Protein AF-A0A9E3EI72-F1 (afdb_monomer_lite)

Structure (mmCIF, N/CA/C/O backbone):
data_AF-A0A9E3EI72-F1
#
_entry.id   AF-A0A9E3EI72-F1
#
loop_
_atom_site.group_PDB
_atom_site.id
_atom_site.type_symbol
_atom_site.label_atom_id
_atom_site.label_alt_id
_atom_site.label_comp_id
_atom_site.label_asym_id
_atom_site.label_entity_id
_atom_site.label_seq_id
_atom_site.pdbx_PDB_ins_code
_atom_site.Cartn_x
_atom_site.Cartn_y
_atom_site.Cartn_z
_atom_site.occupancy
_atom_site.B_iso_or_equiv
_atom_site.auth_seq_id
_atom_site.auth_comp_id
_atom_site.auth_asym_id
_atom_site.auth_atom_id
_atom_site.pdbx_PDB_model_num
ATOM 1 N N . MET A 1 1 ? -87.794 2.400 31.636 1.00 43.84 1 MET A N 1
ATOM 2 C CA . MET A 1 1 ? -86.609 2.889 30.897 1.00 43.84 1 MET A CA 1
ATOM 3 C C . MET A 1 1 ? -85.515 3.189 31.905 1.00 43.84 1 MET A C 1
ATOM 5 O O . MET A 1 1 ? -85.732 3.966 32.823 1.00 43.84 1 MET A O 1
ATOM 9 N N . THR A 1 2 ? -84.415 2.452 31.825 1.00 37.69 2 THR A N 1
ATOM 10 C CA . THR A 1 2 ? -83.399 2.297 32.873 1.00 37.69 2 THR A CA 1
ATOM 11 C C . THR A 1 2 ? -82.328 3.388 32.797 1.00 37.69 2 THR A C 1
ATOM 13 O O . THR A 1 2 ? -81.635 3.515 31.792 1.00 37.69 2 THR A O 1
ATOM 16 N N . TYR A 1 3 ? -82.162 4.142 33.887 1.00 34.88 3 TYR A N 1
ATOM 17 C CA . TYR A 1 3 ? -81.063 5.089 34.091 1.00 34.88 3 TYR A CA 1
ATOM 18 C C . TYR A 1 3 ? -79.746 4.336 34.351 1.00 34.88 3 TYR A C 1
ATOM 20 O O . TYR A 1 3 ? -79.652 3.547 35.293 1.00 34.88 3 TYR A O 1
ATOM 28 N N . ARG A 1 4 ? -78.713 4.581 33.532 1.00 45.41 4 ARG A N 1
ATOM 29 C CA . ARG A 1 4 ? -77.348 4.078 33.763 1.00 45.41 4 ARG A CA 1
ATOM 30 C C . ARG A 1 4 ? -76.548 5.066 34.619 1.00 45.41 4 ARG A C 1
ATOM 32 O O . ARG A 1 4 ? -76.408 6.232 34.268 1.00 45.41 4 ARG A O 1
ATOM 39 N N . LYS A 1 5 ? -75.993 4.555 35.723 1.00 51.31 5 LYS A N 1
ATOM 40 C CA . LYS A 1 5 ? -74.981 5.200 36.577 1.00 51.31 5 LYS A CA 1
ATOM 41 C C . LYS A 1 5 ? -73.693 5.460 35.786 1.00 51.31 5 LYS A C 1
ATOM 43 O O . LYS A 1 5 ? -73.094 4.515 35.277 1.00 51.31 5 LYS A O 1
ATOM 48 N N . PHE A 1 6 ? -73.237 6.711 35.764 1.00 45.69 6 PHE A N 1
ATOM 49 C CA . PHE A 1 6 ? -71.875 7.081 35.373 1.00 45.69 6 PHE A CA 1
ATOM 50 C C . PHE A 1 6 ? -70.904 6.777 36.526 1.00 45.69 6 PHE A C 1
ATOM 52 O O . PHE A 1 6 ? -71.141 7.185 37.663 1.00 45.69 6 PHE A O 1
ATOM 59 N N . LYS A 1 7 ? -69.814 6.057 36.237 1.00 43.78 7 LYS A N 1
ATOM 60 C CA . LYS A 1 7 ? -68.635 5.944 37.110 1.00 43.78 7 LYS A CA 1
ATOM 61 C C . LYS A 1 7 ? -67.553 6.893 36.575 1.00 43.78 7 LYS A C 1
ATOM 63 O O . LYS A 1 7 ? -67.289 6.830 35.375 1.00 43.78 7 LYS A O 1
ATOM 68 N N . PRO A 1 8 ? -66.915 7.733 37.405 1.00 48.59 8 PRO A N 1
ATOM 69 C CA . PRO A 1 8 ? -65.762 8.512 36.973 1.00 48.59 8 PRO A CA 1
ATOM 70 C C . PRO A 1 8 ? -64.517 7.617 36.881 1.00 48.59 8 PRO A C 1
ATOM 72 O O . PRO A 1 8 ? -64.271 6.781 37.753 1.00 48.59 8 PRO A O 1
ATOM 75 N N . HIS A 1 9 ? -63.748 7.786 35.804 1.00 43.19 9 HIS A N 1
ATOM 76 C CA . HIS A 1 9 ? -62.423 7.192 35.643 1.00 43.19 9 HIS A CA 1
ATOM 77 C C . HIS A 1 9 ? -61.376 7.978 36.450 1.00 43.19 9 HIS A C 1
ATOM 79 O O . HIS A 1 9 ? -61.476 9.204 36.529 1.00 43.19 9 HIS A O 1
ATOM 85 N N . PRO A 1 10 ? -60.369 7.305 37.033 1.00 49.12 10 PRO A N 1
ATOM 86 C CA . PRO A 1 10 ? -59.263 7.973 37.700 1.00 49.12 10 PRO A CA 1
ATOM 87 C C . PRO A 1 10 ? -58.320 8.596 36.666 1.00 49.12 10 PRO A C 1
ATOM 89 O O . PRO A 1 10 ? -57.842 7.934 35.746 1.00 49.12 10 PRO A O 1
ATOM 92 N N . THR A 1 11 ? -58.056 9.885 36.838 1.00 50.59 11 THR A N 1
ATOM 93 C CA . THR A 1 11 ? -57.067 10.657 36.091 1.00 50.59 11 THR A CA 1
ATOM 94 C C . THR A 1 11 ? -55.666 10.145 36.433 1.00 50.59 11 THR A C 1
ATOM 96 O O . THR A 1 11 ? -55.196 10.320 37.556 1.00 50.59 11 THR A O 1
ATOM 99 N N . CYS A 1 12 ? -54.988 9.500 35.482 1.00 43.59 12 CYS A N 1
ATOM 100 C CA . CYS A 1 12 ? -53.560 9.210 35.591 1.00 43.59 12 CYS A CA 1
ATOM 101 C C . CYS A 1 12 ? -52.780 10.529 35.546 1.00 43.59 12 CYS A C 1
ATOM 103 O O . CYS A 1 12 ? -52.730 11.200 34.517 1.00 43.59 12 CYS A O 1
ATOM 105 N N . ILE A 1 13 ? -52.168 10.893 36.672 1.00 48.94 13 ILE A N 1
ATOM 106 C CA . ILE A 1 13 ? -51.156 11.944 36.749 1.00 48.94 13 ILE A CA 1
ATOM 107 C C . ILE A 1 13 ? -49.928 11.423 35.998 1.00 48.94 13 ILE A C 1
ATOM 109 O O . ILE A 1 13 ? -49.206 10.556 36.489 1.00 48.94 13 ILE A O 1
ATOM 113 N N . GLY A 1 14 ? -49.729 11.911 34.775 1.00 42.97 14 GLY A N 1
ATOM 114 C CA . GLY A 1 14 ? -48.500 11.698 34.023 1.00 42.97 14 GLY A CA 1
ATOM 115 C C . GLY A 1 14 ? -47.362 12.441 34.710 1.00 42.97 14 GLY A C 1
ATOM 116 O O . GLY A 1 14 ? -47.261 13.661 34.606 1.00 42.97 14 GLY A O 1
ATOM 117 N N . VAL A 1 15 ? -46.512 11.709 35.426 1.00 52.62 15 VAL A N 1
ATOM 118 C CA . VAL A 1 15 ? -45.209 12.213 35.858 1.00 52.62 15 VAL A CA 1
ATOM 119 C C . VAL A 1 15 ? -44.365 12.356 34.596 1.00 52.62 15 VAL A C 1
ATOM 121 O O . VAL A 1 15 ? -43.885 11.372 34.036 1.00 52.62 15 VAL A O 1
ATOM 124 N N . ALA A 1 16 ? -44.231 13.589 34.115 1.00 47.66 16 ALA A N 1
ATOM 125 C CA . ALA A 1 16 ? -43.232 13.941 33.125 1.00 47.66 16 ALA A CA 1
ATOM 126 C C . ALA A 1 16 ? -41.854 13.752 33.771 1.00 47.66 16 ALA A C 1
ATOM 128 O O . ALA A 1 16 ? -41.360 14.626 34.483 1.00 47.66 16 ALA A O 1
ATOM 129 N N . CYS A 1 17 ? -41.244 12.587 33.552 1.00 44.25 17 CYS A N 1
ATOM 130 C CA . CYS A 1 17 ? -39.814 12.405 33.741 1.00 44.25 17 CYS A CA 1
ATOM 131 C C . CYS A 1 17 ? -39.113 13.304 32.722 1.00 44.25 17 CYS A C 1
ATOM 133 O O . CYS A 1 17 ? -38.855 12.903 31.588 1.00 44.25 17 CYS A O 1
ATOM 135 N N . LEU A 1 18 ? -38.858 14.547 33.128 1.00 46.91 18 LEU A N 1
ATOM 136 C CA . LEU A 1 18 ? -37.934 15.455 32.473 1.00 46.91 18 LEU A CA 1
ATOM 137 C C . LEU A 1 18 ? -36.548 14.810 32.603 1.00 46.91 18 LEU A C 1
ATOM 139 O O . LEU A 1 18 ? -35.830 15.013 33.581 1.00 46.91 18 LEU A O 1
ATOM 143 N N . GLY A 1 19 ? -36.236 13.913 31.669 1.00 45.25 19 GLY A N 1
ATOM 144 C CA . GLY A 1 19 ? -34.938 13.275 31.565 1.00 45.25 19 GLY A CA 1
ATOM 145 C C . GLY A 1 19 ? -33.912 14.357 31.289 1.00 45.25 19 GLY A C 1
ATOM 146 O O . GLY A 1 19 ? -33.774 14.813 30.157 1.00 45.25 19 GLY A O 1
ATOM 147 N N . LEU A 1 20 ? -33.217 14.786 32.339 1.00 49.44 20 LEU A N 1
ATOM 148 C CA . LEU A 1 20 ? -31.948 15.480 32.224 1.00 49.44 20 LEU A CA 1
ATOM 149 C C . LEU A 1 20 ? -31.021 14.535 31.460 1.00 49.44 20 LEU A C 1
ATOM 151 O O . LEU A 1 20 ? -30.443 13.615 32.037 1.00 49.44 20 LEU A O 1
ATOM 155 N N . ALA A 1 21 ? -30.930 14.733 30.146 1.00 48.78 21 ALA A N 1
ATOM 156 C CA . ALA A 1 21 ? -29.840 14.216 29.347 1.00 48.78 21 ALA A CA 1
ATOM 157 C C . ALA A 1 21 ? -28.572 14.883 29.886 1.00 48.78 21 ALA A C 1
ATOM 159 O O . ALA A 1 21 ? -28.190 15.974 29.468 1.00 48.78 21 ALA A O 1
ATOM 160 N N . LEU A 1 22 ? -27.977 14.261 30.903 1.00 51.97 22 LEU A N 1
ATOM 161 C CA . LEU A 1 22 ? -26.604 14.507 31.298 1.00 51.97 22 LEU A CA 1
ATOM 162 C C . LEU A 1 22 ? -25.780 14.195 30.054 1.00 51.97 22 LEU A C 1
ATOM 164 O O . LEU A 1 22 ? -25.561 13.029 29.735 1.00 51.97 22 LEU A O 1
ATOM 168 N N . GLY A 1 23 ? -25.433 15.237 29.298 1.00 51.69 23 GLY A N 1
ATOM 169 C CA . GLY A 1 23 ? -24.570 15.112 28.138 1.00 51.69 23 GLY A CA 1
ATOM 170 C C . GLY A 1 23 ? -23.285 14.447 28.598 1.00 51.69 23 GLY A C 1
ATOM 171 O O . GLY A 1 23 ? -22.512 15.040 29.350 1.00 51.69 23 GLY A O 1
ATOM 172 N N . THR A 1 24 ? -23.089 13.195 28.200 1.00 56.44 24 THR A N 1
ATOM 173 C CA . THR A 1 24 ? -21.798 12.530 28.288 1.00 56.44 24 THR A CA 1
ATOM 174 C C . THR A 1 24 ? -20.825 13.401 27.513 1.00 56.44 24 THR A C 1
ATOM 176 O O . THR A 1 24 ? -20.925 13.495 26.291 1.00 56.44 24 THR A O 1
ATOM 179 N N . GLN A 1 25 ? -19.951 14.119 28.225 1.00 62.25 25 GLN A N 1
ATOM 180 C CA . GLN A 1 25 ? -18.887 14.872 27.576 1.00 62.25 25 GLN A CA 1
ATOM 181 C C . GLN A 1 25 ? -18.067 13.889 26.744 1.00 62.25 25 GLN A C 1
ATOM 183 O O . GLN A 1 25 ? -17.648 12.850 27.259 1.00 62.25 25 GLN A O 1
ATOM 188 N N . ALA A 1 26 ? -17.885 14.218 25.464 1.00 66.56 26 ALA A N 1
ATOM 189 C CA . ALA A 1 26 ? -16.999 13.492 24.569 1.00 66.56 26 ALA A CA 1
ATOM 190 C C . ALA A 1 26 ? -15.639 13.335 25.254 1.00 66.56 26 ALA A C 1
ATOM 192 O O . ALA A 1 26 ? -15.015 14.321 25.657 1.00 66.56 26 ALA A O 1
ATOM 193 N N . LYS A 1 27 ? -15.214 12.087 25.442 1.00 88.81 27 LYS A N 1
ATOM 194 C CA . LYS A 1 27 ? -13.943 11.769 26.081 1.00 88.81 27 LYS A CA 1
ATOM 195 C C . LYS A 1 27 ? -12.982 11.351 24.984 1.00 88.81 27 LYS A C 1
ATOM 197 O O . LYS A 1 27 ? -12.978 10.202 24.551 1.00 88.81 27 LYS A O 1
ATOM 202 N N . THR A 1 28 ? -12.169 12.301 24.546 1.00 95.06 28 THR A N 1
ATOM 203 C CA . THR A 1 28 ? -11.081 12.035 23.609 1.00 95.06 28 THR A CA 1
ATOM 204 C C . THR A 1 28 ? -10.050 11.130 24.274 1.00 95.06 28 THR A C 1
ATOM 206 O O . THR A 1 28 ? -9.534 11.444 25.346 1.00 95.06 28 THR A O 1
ATOM 209 N N . VAL A 1 29 ? -9.735 10.008 23.635 1.00 97.75 29 VAL A N 1
ATOM 210 C CA . VAL A 1 29 ? -8.683 9.082 24.061 1.00 97.75 29 VAL A CA 1
ATOM 211 C C . VAL A 1 29 ? -7.589 9.089 23.009 1.00 97.75 29 VAL A C 1
ATOM 213 O O . VAL A 1 29 ? -7.871 8.951 21.824 1.00 97.75 29 VAL A O 1
ATOM 216 N N . THR A 1 30 ? -6.337 9.234 23.445 1.00 97.88 30 THR A N 1
ATOM 217 C CA . THR A 1 30 ? -5.158 9.098 22.583 1.00 97.88 30 THR A CA 1
ATOM 218 C C . THR A 1 30 ? -4.312 7.929 23.066 1.00 97.88 30 THR A C 1
ATOM 220 O O . THR A 1 30 ? -4.002 7.837 24.253 1.00 97.88 30 THR A O 1
ATOM 223 N N . LEU A 1 31 ? -3.932 7.046 22.148 1.00 98.19 31 LEU A N 1
ATOM 224 C CA . LEU A 1 31 ? -3.060 5.899 22.389 1.00 98.19 31 LEU A CA 1
ATOM 225 C C . LEU A 1 31 ? -1.735 6.105 21.655 1.00 98.19 31 LEU A C 1
ATOM 227 O O . LEU A 1 31 ? -1.720 6.651 20.550 1.00 98.19 31 LEU A O 1
ATOM 231 N N . SER A 1 32 ? -0.628 5.655 22.244 1.00 97.69 32 SER A N 1
ATOM 232 C CA . SER A 1 32 ? 0.655 5.598 21.541 1.00 97.69 32 SER A CA 1
ATOM 233 C C . SER A 1 32 ? 0.742 4.359 20.655 1.00 97.69 32 SER A C 1
ATOM 235 O O . SER A 1 32 ? 0.231 3.287 20.993 1.00 97.69 32 SER A O 1
ATOM 237 N N . MET A 1 33 ? 1.409 4.516 19.520 1.00 97.38 33 MET A N 1
ATOM 238 C CA . MET A 1 33 ? 1.669 3.459 18.561 1.00 97.38 33 MET A CA 1
ATOM 239 C C . MET A 1 33 ? 3.140 3.496 18.152 1.00 97.38 33 MET A C 1
ATOM 241 O O . MET A 1 33 ? 3.721 4.560 17.955 1.00 97.38 33 MET A O 1
ATOM 245 N N . ASP A 1 34 ? 3.742 2.319 18.075 1.00 95.94 34 ASP A N 1
ATOM 246 C CA . ASP A 1 34 ? 5.126 2.122 17.658 1.00 95.94 34 ASP A CA 1
ATOM 247 C C . ASP A 1 34 ? 5.134 1.256 16.403 1.00 95.94 34 ASP A C 1
ATOM 249 O O . ASP A 1 34 ? 4.509 0.193 16.392 1.00 95.94 34 ASP A O 1
ATOM 253 N N . VAL A 1 35 ? 5.817 1.704 15.354 1.00 96.50 35 VAL A N 1
ATOM 254 C CA . VAL A 1 35 ? 5.982 0.957 14.111 1.00 96.50 35 VAL A CA 1
ATOM 255 C C . VAL A 1 35 ? 7.441 0.581 13.944 1.00 96.50 35 VAL A C 1
ATOM 257 O O . VAL A 1 35 ? 8.295 1.413 13.649 1.00 96.50 35 VAL A O 1
ATOM 260 N N . LYS A 1 36 ? 7.732 -0.711 14.071 1.00 96.00 36 LYS A N 1
ATOM 261 C CA . LYS A 1 36 ? 9.066 -1.231 13.787 1.00 96.00 36 LYS A CA 1
ATOM 262 C C . LYS A 1 36 ? 9.228 -1.431 12.286 1.00 96.00 36 LYS A C 1
ATOM 264 O O . LYS A 1 36 ? 8.576 -2.303 11.706 1.00 96.00 36 LYS A O 1
ATOM 269 N N . LEU A 1 37 ? 10.109 -0.645 11.681 1.00 93.56 37 LEU A N 1
ATOM 270 C CA . LEU A 1 37 ? 10.336 -0.625 10.242 1.00 93.56 37 LEU A CA 1
ATOM 271 C C . LEU A 1 37 ? 11.119 -1.859 9.797 1.00 93.56 37 LEU A C 1
ATOM 273 O O . LEU A 1 37 ? 12.171 -2.179 10.352 1.00 93.56 37 LEU A O 1
ATOM 277 N N . ASP A 1 38 ? 10.628 -2.538 8.769 1.00 92.19 38 ASP A N 1
ATOM 278 C CA . ASP A 1 38 ? 11.325 -3.642 8.101 1.00 92.19 38 ASP A CA 1
ATOM 279 C C . ASP A 1 38 ? 11.625 -3.359 6.625 1.00 92.19 38 ASP A C 1
ATOM 281 O O . ASP A 1 38 ? 12.404 -4.086 6.012 1.00 92.19 38 ASP A O 1
ATOM 285 N N . GLN A 1 39 ? 11.111 -2.251 6.091 1.00 87.00 39 GLN A N 1
ATOM 286 C CA . GLN A 1 39 ? 11.404 -1.764 4.752 1.00 87.00 39 GLN A CA 1
ATOM 287 C C . GLN A 1 39 ? 11.553 -0.241 4.765 1.00 87.00 39 GLN A C 1
ATOM 289 O O . GLN A 1 39 ? 10.762 0.458 5.395 1.00 87.00 39 GLN A O 1
ATOM 294 N N . VAL A 1 40 ? 12.570 0.259 4.060 1.00 87.31 40 VAL A N 1
ATOM 295 C CA . VAL A 1 40 ? 12.822 1.689 3.838 1.00 87.31 40 VAL A CA 1
ATOM 296 C C . VAL A 1 40 ? 13.368 1.870 2.426 1.00 87.31 40 VAL A C 1
ATOM 298 O O . VAL A 1 40 ? 14.323 1.191 2.048 1.00 87.31 40 VAL A O 1
ATOM 301 N N . ALA A 1 41 ? 12.775 2.778 1.662 1.00 81.06 41 ALA A N 1
ATOM 302 C CA . ALA A 1 41 ? 13.194 3.112 0.313 1.00 81.06 41 ALA A CA 1
ATOM 303 C C . ALA A 1 41 ? 14.496 3.938 0.313 1.00 81.06 41 ALA A C 1
ATOM 305 O O . ALA A 1 41 ? 14.755 4.687 1.265 1.00 81.06 41 ALA A O 1
ATOM 306 N N . PRO A 1 42 ? 15.339 3.830 -0.731 1.00 79.88 42 PRO A N 1
ATOM 307 C CA . PRO A 1 42 ? 16.631 4.518 -0.790 1.00 79.88 42 PRO A CA 1
ATOM 308 C C . PRO A 1 42 ? 16.571 6.038 -0.570 1.00 79.88 42 PRO A C 1
ATOM 310 O O . PRO A 1 42 ? 17.440 6.601 0.099 1.00 79.88 42 PRO A O 1
ATOM 313 N N . GLU A 1 43 ? 15.551 6.713 -1.096 1.00 79.81 43 GLU A N 1
ATOM 314 C CA . GLU A 1 43 ? 15.338 8.158 -0.960 1.00 79.81 43 GLU A CA 1
ATOM 315 C C . GLU A 1 43 ? 15.058 8.597 0.480 1.00 79.81 43 GLU A C 1
ATOM 317 O O . GLU A 1 43 ? 15.391 9.721 0.859 1.00 79.81 43 GLU A O 1
ATOM 322 N N . ASP A 1 44 ? 14.492 7.700 1.283 1.00 80.81 44 ASP A N 1
ATOM 323 C CA . ASP A 1 44 ? 14.092 7.942 2.665 1.00 80.81 44 ASP A CA 1
ATOM 324 C C . ASP A 1 44 ? 15.064 7.299 3.667 1.00 80.81 44 ASP A C 1
ATOM 326 O O . ASP A 1 44 ? 14.987 7.560 4.867 1.00 80.81 44 ASP A O 1
ATOM 330 N N . ALA A 1 45 ? 16.090 6.585 3.186 1.00 78.81 45 ALA A N 1
ATOM 331 C CA . ALA A 1 45 ? 17.152 5.978 3.993 1.00 78.81 45 ALA A CA 1
ATOM 332 C C . ALA A 1 45 ? 18.021 6.991 4.772 1.00 78.81 45 ALA A C 1
ATOM 334 O O . ALA A 1 45 ? 18.822 6.614 5.630 1.00 78.81 45 ALA A O 1
ATOM 335 N N . ARG A 1 46 ? 17.899 8.293 4.472 1.00 76.69 46 ARG A N 1
ATOM 336 C CA . ARG A 1 46 ? 18.523 9.371 5.263 1.00 76.69 46 ARG A CA 1
ATOM 337 C C . ARG A 1 46 ? 17.737 9.711 6.529 1.00 76.69 46 ARG A C 1
ATOM 339 O O . ARG A 1 46 ? 18.317 10.275 7.452 1.00 76.69 46 ARG A O 1
ATOM 346 N N . MET A 1 47 ? 16.441 9.414 6.542 1.00 74.06 47 MET A N 1
ATOM 347 C CA . MET A 1 47 ? 15.516 9.726 7.632 1.00 74.06 47 MET A CA 1
ATOM 348 C C . MET A 1 47 ? 15.131 8.465 8.408 1.00 74.06 47 MET A C 1
ATOM 350 O O . MET A 1 47 ? 15.092 8.483 9.636 1.00 74.06 47 MET A O 1
ATOM 354 N N . TYR A 1 48 ? 14.938 7.357 7.698 1.00 83.50 48 TYR A N 1
ATOM 355 C CA . TYR A 1 48 ? 14.513 6.080 8.248 1.00 83.50 48 TYR A CA 1
ATOM 356 C C . TYR A 1 48 ? 15.572 5.003 8.029 1.00 83.50 48 TYR A C 1
ATOM 358 O O . TYR A 1 48 ? 16.468 5.122 7.194 1.00 83.50 48 TYR A O 1
ATOM 366 N N . ARG A 1 49 ? 15.460 3.911 8.785 1.00 84.44 49 ARG A N 1
ATOM 367 C CA . ARG A 1 49 ? 16.264 2.706 8.577 1.00 84.44 49 ARG A CA 1
ATOM 368 C C . ARG A 1 49 ? 15.479 1.459 8.953 1.00 84.44 49 ARG A C 1
ATOM 370 O O . ARG A 1 49 ? 14.652 1.499 9.861 1.00 84.44 49 ARG A O 1
ATOM 377 N N . VAL A 1 50 ? 15.808 0.343 8.313 1.00 85.69 50 VAL A N 1
ATOM 378 C CA . VAL A 1 50 ? 15.325 -0.981 8.722 1.00 85.69 50 VAL A CA 1
ATOM 379 C C . VAL A 1 50 ? 15.762 -1.268 10.163 1.00 85.69 50 VAL A C 1
ATOM 381 O O . VAL A 1 50 ? 16.899 -0.993 10.550 1.00 85.69 50 VAL A O 1
ATOM 384 N N . GLY A 1 51 ? 14.839 -1.792 10.965 1.00 86.12 51 GLY A N 1
ATOM 385 C CA . GLY A 1 51 ? 14.981 -1.999 12.405 1.00 86.12 51 GLY A CA 1
ATOM 386 C C . GLY A 1 51 ? 14.738 -0.748 13.252 1.00 86.12 51 GLY A C 1
ATOM 387 O O . GLY A 1 51 ? 14.677 -0.874 14.472 1.00 86.12 51 GLY A O 1
ATOM 388 N N . GLY A 1 52 ? 14.604 0.429 12.631 1.00 90.12 52 GLY A N 1
ATOM 389 C CA . GLY A 1 52 ? 14.215 1.660 13.309 1.00 90.12 52 GLY A CA 1
ATOM 390 C C . GLY A 1 52 ? 12.733 1.684 13.677 1.00 90.12 52 GLY A C 1
ATOM 391 O O . GLY A 1 52 ? 11.959 0.820 13.263 1.00 90.12 52 GLY A O 1
ATOM 392 N N . HIS A 1 53 ? 12.357 2.691 14.457 1.00 92.94 53 HIS A N 1
ATOM 393 C CA . HIS A 1 53 ? 11.008 2.869 14.975 1.00 92.94 53 HIS A CA 1
ATOM 394 C C . HIS A 1 53 ? 10.414 4.193 14.506 1.00 92.94 53 HIS A C 1
ATOM 396 O O . HIS A 1 53 ? 11.007 5.258 14.719 1.00 92.94 53 HIS A O 1
ATOM 402 N N . ASP A 1 54 ? 9.240 4.092 13.897 1.00 92.31 54 ASP A N 1
ATOM 403 C CA . ASP A 1 54 ? 8.352 5.208 13.623 1.00 92.31 54 ASP A CA 1
ATOM 404 C C . ASP A 1 54 ? 7.296 5.318 14.742 1.00 92.31 54 ASP A C 1
ATOM 406 O O . ASP A 1 54 ? 6.825 4.310 15.273 1.00 92.31 54 ASP A O 1
ATOM 410 N N . LEU A 1 55 ? 7.018 6.544 15.188 1.00 94.31 55 LEU A N 1
ATOM 411 C CA . LEU A 1 55 ? 6.289 6.834 16.420 1.00 94.31 55 LEU A CA 1
ATOM 412 C C . LEU A 1 55 ? 5.023 7.618 16.119 1.00 94.31 55 LEU A C 1
ATOM 414 O O . LEU A 1 55 ? 5.062 8.798 15.762 1.00 94.31 55 LEU A O 1
ATOM 418 N N . ASP A 1 56 ? 3.901 6.972 16.392 1.00 95.81 56 ASP A N 1
ATOM 419 C CA . ASP A 1 56 ? 2.580 7.457 16.055 1.00 95.81 56 ASP A CA 1
ATOM 420 C C . ASP A 1 56 ? 1.684 7.591 17.288 1.00 95.81 56 ASP A C 1
ATOM 422 O O . ASP A 1 56 ? 1.931 7.058 18.378 1.00 95.81 56 ASP A O 1
ATOM 426 N N . ARG A 1 57 ? 0.574 8.298 17.096 1.00 97.00 57 ARG A N 1
ATOM 427 C CA . ARG A 1 57 ? -0.563 8.328 18.012 1.00 97.00 57 ARG A CA 1
ATOM 428 C C . ARG A 1 57 ? -1.849 8.142 17.253 1.00 97.00 57 ARG A C 1
ATOM 430 O O . ARG A 1 57 ? -2.031 8.757 16.211 1.00 97.00 57 ARG A O 1
ATOM 437 N N . VAL A 1 58 ? -2.761 7.370 1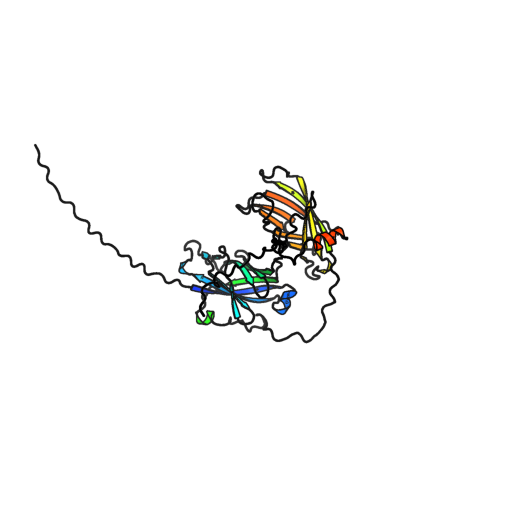7.824 1.00 98.06 58 VAL A N 1
ATOM 438 C CA . VAL A 1 58 ? -4.132 7.244 17.333 1.00 98.06 58 VAL A CA 1
ATOM 439 C C . VAL A 1 58 ? -5.084 7.843 18.358 1.00 98.06 58 VAL A C 1
ATOM 441 O O . VAL A 1 58 ? -4.973 7.566 19.554 1.00 98.06 58 VAL A O 1
ATOM 444 N N . THR A 1 59 ? -6.010 8.672 17.893 1.00 97.81 59 THR A N 1
ATOM 445 C CA . THR A 1 59 ? -6.996 9.358 18.730 1.00 97.81 59 THR A CA 1
ATOM 446 C C . THR A 1 59 ? -8.405 8.986 18.284 1.00 97.81 59 THR A C 1
ATOM 448 O O . THR A 1 59 ? -8.661 8.829 17.089 1.00 97.81 59 THR A O 1
ATOM 451 N N . TYR A 1 60 ? -9.316 8.827 19.242 1.00 97.50 60 TYR A N 1
ATOM 452 C CA . TYR A 1 60 ? -10.732 8.540 19.006 1.00 97.50 60 TYR A CA 1
ATOM 453 C C . TYR A 1 60 ? -11.615 9.143 20.112 1.00 97.50 60 TYR A C 1
ATOM 455 O O . TYR A 1 60 ? -11.113 9.562 21.157 1.00 97.50 60 TYR A O 1
ATOM 463 N N . ASP A 1 61 ? -12.930 9.193 19.888 1.00 96.00 61 ASP A N 1
ATOM 464 C CA . ASP A 1 61 ? -13.921 9.580 20.904 1.00 96.00 61 ASP A CA 1
ATOM 465 C C . ASP A 1 61 ? -14.518 8.328 21.559 1.00 96.00 61 ASP A C 1
ATOM 467 O O . ASP A 1 61 ? -15.246 7.564 20.919 1.00 96.00 61 ASP A O 1
ATOM 471 N N . ASP A 1 62 ? -14.224 8.121 22.843 1.00 96.44 62 ASP A N 1
ATOM 472 C CA . ASP A 1 62 ? -14.644 6.942 23.611 1.00 96.44 62 ASP A CA 1
ATOM 473 C C . ASP A 1 62 ? -16.172 6.833 23.754 1.00 96.44 62 ASP A C 1
ATOM 475 O O . ASP A 1 62 ? -16.711 5.751 23.975 1.00 96.44 62 ASP A O 1
ATOM 479 N N . THR A 1 63 ? -16.904 7.936 23.565 1.00 95.25 63 THR A N 1
ATOM 480 C CA . THR A 1 63 ? -18.376 7.929 23.587 1.00 95.25 63 THR A CA 1
ATOM 481 C C . THR A 1 63 ? -18.995 7.354 22.311 1.00 95.25 63 THR A C 1
ATOM 483 O O . THR A 1 63 ? -20.182 7.029 22.296 1.00 95.25 63 THR A O 1
ATOM 486 N N . THR A 1 64 ? -18.194 7.186 21.253 1.00 95.31 64 THR A N 1
ATOM 487 C CA . THR A 1 64 ? -18.630 6.672 19.944 1.00 95.31 64 THR A CA 1
ATOM 488 C C . THR A 1 64 ? -18.229 5.217 19.694 1.00 95.31 64 THR A C 1
ATOM 490 O O . THR A 1 64 ? -18.457 4.693 18.604 1.00 95.31 64 THR A O 1
ATOM 493 N N . VAL A 1 65 ? -17.645 4.546 20.693 1.00 97.12 65 VAL A N 1
ATOM 494 C CA . VAL A 1 65 ? -17.282 3.128 20.599 1.00 97.12 65 VAL A CA 1
ATOM 495 C C . VAL A 1 65 ? -18.547 2.287 20.456 1.00 97.12 65 VAL A C 1
ATOM 497 O O . VAL A 1 65 ? -19.438 2.316 21.306 1.00 97.12 65 VAL A O 1
ATOM 500 N N . GLU A 1 66 ? -18.619 1.491 19.391 1.00 96.94 66 GLU A N 1
ATOM 501 C CA . GLU A 1 66 ? -19.742 0.593 19.168 1.00 96.94 66 GLU A CA 1
ATOM 502 C C . GLU A 1 66 ? -19.732 -0.522 20.234 1.00 96.94 66 GLU A C 1
ATOM 504 O O . GLU A 1 66 ? -18.801 -1.331 20.279 1.00 96.94 66 GLU A O 1
ATOM 509 N N . PRO A 1 67 ? -20.771 -0.643 21.083 1.00 95.81 67 PRO A N 1
ATOM 510 C CA . PRO A 1 67 ? -20.713 -1.483 22.282 1.00 95.81 67 PRO A CA 1
ATOM 511 C C . PRO A 1 67 ? -20.661 -2.990 21.999 1.00 95.81 67 PRO A C 1
ATOM 513 O O . PRO A 1 67 ? -20.310 -3.760 22.887 1.00 95.81 67 PRO A O 1
ATOM 516 N N . LYS A 1 68 ? -21.044 -3.429 20.793 1.00 96.06 68 LYS A N 1
ATOM 517 C CA . LYS A 1 68 ? -21.062 -4.853 20.412 1.00 96.06 68 LYS A CA 1
ATOM 518 C C . LYS A 1 68 ? -19.765 -5.312 19.759 1.00 96.06 68 LYS A C 1
ATOM 520 O O . LYS A 1 68 ? -19.341 -6.440 19.976 1.00 96.06 68 LYS A O 1
ATOM 525 N N . THR A 1 69 ? -19.191 -4.472 18.908 1.00 96.50 69 THR A N 1
ATOM 526 C CA . THR A 1 69 ? -18.007 -4.805 18.106 1.00 96.50 69 THR A CA 1
ATOM 527 C C . THR A 1 69 ? -16.735 -4.238 18.723 1.00 96.50 69 THR A C 1
ATOM 529 O O . THR A 1 69 ? -15.649 -4.656 18.343 1.00 96.50 69 THR A O 1
ATOM 532 N N . HIS A 1 70 ? -16.865 -3.294 19.662 1.00 97.44 70 HIS A N 1
ATOM 533 C CA . HIS A 1 70 ? -15.773 -2.497 20.215 1.00 97.44 70 HIS A CA 1
ATOM 534 C C . HIS A 1 70 ? -14.982 -1.735 19.143 1.00 97.44 70 HIS A C 1
ATOM 536 O O . HIS A 1 70 ? -13.795 -1.461 19.311 1.00 97.44 70 HIS A O 1
ATOM 542 N N . ARG A 1 71 ? -15.636 -1.394 18.029 1.00 97.38 71 ARG A N 1
ATOM 543 C CA . ARG A 1 71 ? -15.050 -0.603 16.946 1.00 97.38 71 ARG A CA 1
ATOM 544 C C . ARG A 1 71 ? -15.373 0.867 17.123 1.00 97.38 71 ARG A C 1
ATOM 546 O O . ARG A 1 71 ? -16.465 1.222 17.559 1.00 97.38 71 ARG A O 1
ATOM 553 N N . VAL A 1 72 ? -14.430 1.722 16.758 1.00 97.56 72 VAL A N 1
ATOM 554 C CA . VAL A 1 72 ? -14.584 3.172 16.848 1.00 97.56 72 VAL A CA 1
ATOM 555 C C . VAL A 1 72 ? -13.914 3.852 15.667 1.00 97.56 72 VAL A C 1
ATOM 557 O O . VAL A 1 72 ? -12.881 3.396 15.176 1.00 97.56 72 VAL A O 1
ATOM 560 N N . ARG A 1 73 ? -14.510 4.946 15.192 1.00 95.88 73 ARG A N 1
ATOM 561 C CA . ARG A 1 73 ? -13.899 5.777 14.157 1.00 95.88 73 ARG A CA 1
ATOM 562 C C . ARG A 1 73 ? -12.681 6.496 14.730 1.00 95.88 73 ARG A C 1
ATOM 564 O O . ARG A 1 73 ? -12.747 7.094 15.803 1.00 95.88 73 ARG A O 1
ATOM 571 N N . VAL A 1 74 ? -11.579 6.461 13.991 1.00 96.06 74 VAL A N 1
ATOM 572 C CA . VAL A 1 74 ? -10.389 7.253 14.317 1.00 96.06 74 VAL A CA 1
ATOM 573 C C . VAL A 1 74 ? -10.691 8.722 14.026 1.00 96.06 74 VAL A C 1
ATOM 575 O O . VAL A 1 74 ? -11.203 9.045 12.956 1.00 96.06 74 VAL A O 1
ATOM 578 N N . THR A 1 75 ? -10.387 9.615 14.967 1.00 93.56 75 THR A N 1
ATOM 579 C CA . THR A 1 75 ? -10.544 11.067 14.783 1.00 93.56 75 THR A CA 1
ATOM 580 C C . THR A 1 75 ? -9.265 11.714 14.271 1.00 93.56 75 THR A C 1
ATOM 582 O O . THR A 1 75 ? -9.329 12.653 13.484 1.00 93.56 75 THR A O 1
ATOM 585 N N . SER A 1 76 ? -8.100 11.193 14.661 1.00 93.50 76 SER A N 1
ATOM 586 C CA . SER A 1 76 ? -6.814 11.598 14.095 1.00 93.50 76 SER A CA 1
ATOM 587 C C . SER A 1 76 ? -5.751 10.525 14.275 1.00 93.50 76 SER A C 1
ATOM 589 O O . SER A 1 76 ? -5.767 9.790 15.264 1.00 93.50 76 SER A O 1
ATOM 591 N N . LEU A 1 77 ? -4.778 10.512 13.369 1.00 95.56 77 LEU A N 1
ATOM 592 C CA . LEU A 1 77 ? -3.484 9.873 13.590 1.00 95.56 77 LEU A CA 1
ATOM 593 C C . LEU A 1 77 ? -2.409 10.954 13.578 1.00 95.56 77 LEU A C 1
ATOM 595 O O . LEU A 1 77 ? -2.463 11.844 12.741 1.00 95.56 77 LEU A O 1
ATOM 599 N N . SER A 1 78 ? -1.462 10.936 14.508 1.00 92.75 78 SER A N 1
ATOM 600 C CA . SER A 1 78 ? -0.362 11.905 14.525 1.00 92.75 78 SER A CA 1
ATOM 601 C C . SER A 1 78 ? 0.973 11.197 14.451 1.00 92.75 78 SER A C 1
ATOM 603 O O . SER A 1 78 ? 1.252 10.369 15.309 1.00 92.75 78 SER A O 1
ATOM 605 N N . HIS A 1 79 ? 1.794 11.584 13.483 1.00 89.56 79 HIS A N 1
ATOM 606 C CA . HIS A 1 79 ? 3.123 11.025 13.246 1.00 89.56 79 HIS A CA 1
ATOM 607 C C . HIS A 1 79 ? 4.173 11.982 13.831 1.00 89.56 79 HIS A C 1
ATOM 609 O O . HIS A 1 79 ? 4.118 13.197 13.601 1.00 89.56 79 HIS A O 1
ATOM 615 N N . TYR A 1 80 ? 5.099 11.478 14.650 1.00 88.19 80 TYR A N 1
ATOM 616 C CA . TYR A 1 80 ? 6.179 12.277 15.227 1.00 88.19 80 TYR A CA 1
ATOM 617 C C . TYR A 1 80 ? 7.389 12.381 14.292 1.00 88.19 80 TYR A C 1
ATOM 619 O O . TYR A 1 80 ? 8.277 11.533 14.314 1.00 88.19 80 TYR A O 1
ATOM 627 N N . ILE A 1 81 ? 7.483 13.476 13.534 1.00 79.31 81 ILE A N 1
ATOM 628 C CA . ILE A 1 81 ? 8.578 13.722 12.587 1.00 79.31 81 ILE A CA 1
ATOM 629 C C . ILE A 1 81 ? 9.401 14.932 13.006 1.00 79.31 81 ILE A C 1
ATOM 631 O O . ILE A 1 81 ? 8.866 15.952 13.430 1.00 79.31 81 ILE A O 1
ATOM 635 N N . ALA A 1 82 ? 10.730 14.837 12.887 1.00 72.75 82 ALA A N 1
ATOM 636 C CA . ALA A 1 82 ? 11.649 15.963 13.088 1.00 72.75 82 ALA A CA 1
ATOM 637 C C . ALA A 1 82 ? 11.402 16.762 14.391 1.00 72.75 82 ALA A C 1
ATOM 639 O O . ALA A 1 82 ? 11.515 17.990 14.426 1.00 72.75 82 ALA A O 1
ATOM 640 N N . GLY A 1 83 ? 11.047 16.064 15.474 1.00 76.38 83 GLY A N 1
ATOM 641 C CA . GLY A 1 83 ? 10.825 16.674 16.783 1.00 76.38 83 GLY A CA 1
ATOM 642 C C . GLY A 1 83 ? 9.415 17.229 17.028 1.00 76.38 83 GLY A C 1
ATOM 643 O O . GLY A 1 83 ? 9.222 17.943 18.013 1.00 76.38 83 GLY A O 1
ATOM 644 N N . ARG A 1 84 ? 8.442 16.975 16.141 1.00 78.38 84 ARG A N 1
ATOM 645 C CA . ARG A 1 84 ? 7.079 17.527 16.222 1.00 78.38 84 ARG A CA 1
ATOM 646 C C . ARG A 1 84 ? 6.023 16.493 15.835 1.00 78.38 84 ARG A C 1
ATOM 648 O O . ARG A 1 84 ? 6.271 15.632 15.002 1.00 78.38 84 ARG A O 1
ATOM 655 N N . TRP A 1 85 ? 4.832 16.618 16.415 1.00 82.62 85 TRP A N 1
ATOM 656 C CA . TRP A 1 85 ? 3.660 15.830 16.027 1.00 82.62 85 TRP A CA 1
ATOM 657 C C . TRP A 1 85 ? 2.960 16.466 14.827 1.00 82.62 85 TRP A C 1
ATOM 659 O O . TRP A 1 85 ? 2.613 17.647 14.870 1.00 82.62 85 TRP A O 1
ATOM 669 N N . PHE A 1 86 ? 2.729 15.676 13.783 1.00 82.31 86 PHE A N 1
ATOM 670 C CA . PHE A 1 86 ? 1.978 16.073 12.597 1.00 82.31 86 PHE A CA 1
ATOM 671 C C . PHE A 1 86 ? 0.646 15.325 12.569 1.00 82.31 86 PHE A C 1
ATOM 673 O O . PHE A 1 86 ? 0.631 14.134 12.243 1.00 82.31 86 PHE A O 1
ATOM 680 N N . PRO A 1 87 ? -0.467 15.984 12.939 1.00 86.19 87 PRO A N 1
ATOM 681 C CA . PRO A 1 87 ? -1.774 15.359 12.877 1.00 86.19 87 PRO A CA 1
ATOM 682 C C . PRO A 1 87 ? -2.186 15.146 11.423 1.00 86.19 87 PRO A C 1
ATOM 684 O O . PRO A 1 87 ? -1.924 15.967 10.544 1.00 86.19 87 PRO A O 1
ATOM 687 N N . THR A 1 88 ? -2.859 14.033 11.203 1.00 84.56 88 THR A N 1
ATOM 688 C CA . THR A 1 88 ? -3.373 13.580 9.925 1.00 84.56 88 THR A CA 1
ATOM 689 C C . THR A 1 88 ? -4.856 13.299 10.069 1.00 84.56 88 THR A C 1
ATOM 691 O O . THR A 1 88 ? -5.287 12.604 10.996 1.00 84.56 88 THR A O 1
ATOM 694 N N . GLU A 1 89 ? -5.621 13.833 9.123 1.00 82.88 89 GLU A N 1
ATOM 695 C CA . GLU A 1 89 ? -7.048 13.583 9.023 1.00 82.88 89 GLU A CA 1
ATOM 696 C C . GLU A 1 89 ? -7.304 12.203 8.384 1.00 82.88 89 GLU A C 1
ATOM 698 O O . GLU A 1 89 ? -6.817 11.938 7.281 1.00 82.88 89 GLU A O 1
ATOM 703 N N . PRO A 1 90 ? -8.028 11.301 9.068 1.00 84.88 90 PRO A N 1
ATOM 704 C CA . PRO A 1 90 ? -8.351 9.979 8.548 1.00 84.88 90 PRO A CA 1
ATOM 705 C C . PRO A 1 90 ? -9.403 10.034 7.439 1.00 84.88 90 PRO A C 1
ATOM 707 O O . PRO A 1 90 ? -10.361 10.802 7.514 1.00 84.88 90 PRO A O 1
ATOM 710 N N . ALA A 1 91 ? -9.318 9.109 6.482 1.00 70.00 91 ALA A N 1
ATOM 711 C CA . ALA A 1 91 ? -10.454 8.784 5.623 1.00 70.00 91 ALA A CA 1
ATOM 712 C C . ALA A 1 91 ? -11.614 8.196 6.450 1.00 70.00 91 ALA A C 1
ATOM 714 O O . ALA A 1 91 ? -11.384 7.550 7.476 1.00 70.00 91 ALA A O 1
ATOM 715 N N . ASP A 1 92 ? -12.852 8.341 5.965 1.00 76.25 92 ASP A N 1
ATOM 716 C CA . ASP A 1 92 ? -14.071 7.884 6.660 1.00 76.25 92 ASP A CA 1
ATOM 717 C C . ASP A 1 92 ? -14.051 6.396 7.052 1.00 76.25 92 ASP A C 1
ATOM 719 O O . ASP A 1 92 ? -14.645 6.013 8.057 1.00 76.25 92 ASP A O 1
ATOM 723 N N . ALA A 1 93 ? -13.343 5.561 6.287 1.00 78.69 93 ALA A N 1
ATOM 724 C CA . ALA A 1 93 ? -13.207 4.127 6.539 1.00 78.69 93 ALA A CA 1
ATOM 725 C C . ALA A 1 93 ? -12.196 3.769 7.651 1.00 78.69 93 ALA A C 1
ATOM 727 O O . ALA A 1 93 ? -11.977 2.584 7.908 1.00 78.69 93 ALA A O 1
ATOM 728 N N . SER A 1 94 ? -11.566 4.757 8.300 1.00 87.00 94 SER A N 1
ATOM 729 C CA . SER A 1 94 ? -10.534 4.514 9.312 1.00 87.00 94 SER A CA 1
ATOM 730 C C . SER A 1 94 ? -11.144 4.144 10.665 1.00 87.00 94 SER A C 1
ATOM 732 O O . SER A 1 94 ? -11.750 4.973 11.350 1.00 87.00 94 SER A O 1
ATOM 734 N N . ILE A 1 95 ? -10.955 2.889 11.064 1.00 96.62 95 ILE A N 1
ATOM 735 C CA . ILE A 1 95 ? -11.557 2.260 12.237 1.00 96.62 95 ILE A CA 1
ATOM 736 C C . ILE A 1 95 ? -10.469 1.650 13.121 1.00 96.62 95 ILE A C 1
ATOM 738 O O . ILE A 1 95 ? -9.590 0.925 12.652 1.00 96.62 95 ILE A O 1
ATOM 742 N N . LEU A 1 96 ? -10.583 1.887 14.423 1.00 98.38 96 LEU A N 1
ATOM 743 C CA . LEU A 1 96 ? -9.828 1.202 15.464 1.00 98.38 96 LEU A CA 1
ATOM 744 C C . LEU A 1 96 ? -10.715 0.121 16.099 1.00 98.38 96 LEU A C 1
ATOM 746 O O . LEU A 1 96 ? -11.823 0.403 16.554 1.00 98.38 96 LEU A O 1
ATOM 750 N N . ASP A 1 97 ? -10.235 -1.120 16.119 1.00 97.81 97 ASP A N 1
ATOM 751 C CA . ASP A 1 97 ? -10.890 -2.271 16.741 1.00 97.81 97 ASP A CA 1
ATOM 752 C C . ASP A 1 97 ? -10.246 -2.563 18.106 1.00 97.81 97 ASP A C 1
ATOM 754 O O . ASP A 1 97 ? -9.081 -2.972 18.206 1.00 97.81 97 ASP A O 1
ATOM 758 N N . LEU A 1 98 ? -11.027 -2.328 19.163 1.00 98.06 98 LEU A N 1
ATOM 759 C CA . LEU A 1 98 ? -10.625 -2.470 20.562 1.00 98.06 98 LEU A CA 1
ATOM 760 C C . LEU A 1 98 ? -10.990 -3.849 21.146 1.00 98.06 98 LEU A C 1
ATOM 762 O O . LEU A 1 98 ? -10.749 -4.096 22.328 1.00 98.06 98 LEU A O 1
ATOM 766 N N . SER A 1 99 ? -11.579 -4.757 20.354 1.00 96.44 99 SER A N 1
ATOM 767 C CA . SER A 1 99 ? -12.136 -6.034 20.842 1.00 96.44 99 SER A CA 1
ATOM 768 C C . SER A 1 99 ? -11.087 -7.061 21.283 1.00 96.44 99 SER A C 1
ATOM 770 O O . SER A 1 99 ? -11.406 -8.010 22.002 1.00 96.44 99 SER A O 1
ATOM 772 N N . SER A 1 100 ? -9.829 -6.901 20.864 1.00 91.81 100 SER A N 1
ATOM 773 C CA . SER A 1 100 ? -8.747 -7.848 21.148 1.00 91.81 100 SER A CA 1
ATOM 774 C C . SER A 1 100 ? -7.416 -7.140 21.360 1.00 91.81 100 SER A C 1
ATOM 776 O O . SER A 1 100 ? -7.206 -6.045 20.856 1.00 91.81 100 SER A O 1
ATOM 778 N N . LYS A 1 101 ? -6.505 -7.765 22.113 1.00 93.94 101 LYS A N 1
ATOM 779 C CA . LYS A 1 101 ? -5.117 -7.304 22.242 1.00 93.94 101 LYS A CA 1
ATOM 780 C C . LYS A 1 101 ? -4.200 -8.216 21.420 1.00 93.94 101 LYS A C 1
ATOM 782 O O . LYS A 1 101 ? -4.307 -9.433 21.580 1.00 93.94 101 LYS A O 1
ATOM 787 N N . PRO A 1 102 ? -3.284 -7.664 20.605 1.00 94.12 102 PRO A N 1
ATOM 788 C CA . PRO A 1 102 ? -3.081 -6.229 20.339 1.00 94.12 102 PRO A CA 1
ATOM 789 C C . PRO A 1 102 ? -4.267 -5.579 19.595 1.00 94.12 102 PRO A C 1
ATOM 791 O O . PRO A 1 102 ? -4.930 -6.255 18.809 1.00 94.12 10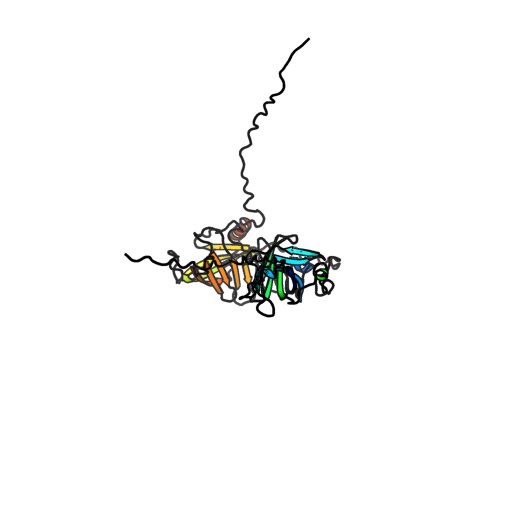2 PRO A O 1
ATOM 794 N N . TYR A 1 103 ? -4.530 -4.286 19.852 1.00 98.19 103 TYR A N 1
ATOM 795 C CA . TYR A 1 103 ? -5.568 -3.536 19.124 1.00 98.19 103 TYR A CA 1
ATOM 796 C C . TYR A 1 103 ? -5.243 -3.491 17.630 1.00 98.19 103 TYR A C 1
ATOM 798 O O . TYR A 1 103 ? -4.070 -3.475 17.235 1.00 98.19 103 TYR A O 1
ATOM 806 N N . ARG A 1 104 ? -6.287 -3.467 16.799 1.00 97.69 104 ARG A N 1
ATOM 807 C CA . ARG A 1 104 ? -6.156 -3.526 15.340 1.00 97.69 104 ARG A CA 1
ATOM 808 C C . ARG A 1 104 ? -6.657 -2.236 14.715 1.00 97.69 104 ARG A C 1
ATOM 810 O O . ARG A 1 104 ? -7.702 -1.732 15.106 1.00 97.69 104 ARG A O 1
ATOM 817 N N . LEU A 1 105 ? -5.922 -1.712 13.747 1.00 97.75 105 LEU A N 1
ATOM 818 C CA . LEU A 1 105 ? -6.186 -0.429 13.120 1.00 97.75 105 LEU A CA 1
ATOM 819 C C . LEU A 1 105 ? -6.329 -0.651 11.621 1.00 97.75 105 LEU A C 1
ATOM 821 O O . LEU A 1 105 ? -5.396 -1.120 10.981 1.00 97.75 105 LEU A O 1
ATOM 825 N N . ASN A 1 106 ? -7.494 -0.313 11.081 1.00 94.69 106 ASN A N 1
ATOM 826 C CA . ASN A 1 106 ? -7.660 -0.092 9.655 1.00 94.69 106 ASN A CA 1
ATOM 827 C C . ASN A 1 106 ? -7.648 1.421 9.448 1.00 94.69 106 ASN A C 1
ATOM 829 O O . ASN A 1 106 ? -8.552 2.098 9.928 1.00 94.69 106 ASN A O 1
ATOM 833 N N . PHE A 1 107 ? -6.623 1.973 8.813 1.00 94.00 107 PHE A N 1
ATOM 834 C CA . PHE A 1 107 ? -6.486 3.421 8.653 1.00 94.00 107 PHE A CA 1
ATOM 835 C C . PHE A 1 107 ? -5.931 3.749 7.282 1.00 94.00 107 PHE A C 1
ATOM 837 O O . PHE A 1 107 ? -4.999 3.098 6.818 1.00 94.00 107 PHE A O 1
ATOM 844 N N . ILE A 1 108 ? -6.481 4.789 6.661 1.00 82.44 108 ILE A N 1
ATOM 845 C CA . ILE A 1 108 ? -5.963 5.349 5.417 1.00 82.44 108 ILE A CA 1
ATOM 846 C C . ILE A 1 108 ? -6.039 6.865 5.518 1.00 82.44 108 ILE A C 1
ATOM 848 O O . ILE A 1 108 ? -7.079 7.413 5.886 1.00 82.44 108 ILE A O 1
ATOM 852 N N . ALA A 1 109 ? -4.967 7.548 5.138 1.00 80.75 109 ALA A N 1
ATOM 853 C CA . ALA A 1 109 ? -4.997 8.991 4.974 1.00 80.75 109 ALA A CA 1
ATOM 854 C C . ALA A 1 109 ? -4.024 9.473 3.904 1.00 80.75 109 ALA A C 1
ATOM 856 O O . ALA A 1 109 ? -2.931 8.932 3.736 1.00 80.75 109 ALA A O 1
ATOM 857 N N . ALA A 1 110 ? -4.411 10.543 3.212 1.00 76.12 110 ALA A N 1
ATOM 858 C CA . ALA A 1 110 ? -3.497 11.306 2.381 1.00 76.12 110 ALA A CA 1
ATOM 859 C C . ALA A 1 110 ? -2.707 12.272 3.271 1.00 76.12 110 ALA A C 1
ATOM 861 O O . ALA A 1 110 ? -3.299 13.086 3.976 1.00 76.12 110 ALA A O 1
ATOM 862 N N . VAL A 1 111 ? -1.377 12.211 3.215 1.00 78.06 111 VAL A N 1
ATOM 863 C CA . VAL A 1 111 ? -0.505 13.081 4.017 1.00 78.06 111 VAL A CA 1
ATOM 864 C C . VAL A 1 111 ? 0.440 13.884 3.137 1.00 78.06 111 VAL A C 1
ATOM 866 O O . VAL A 1 111 ? 0.650 13.574 1.959 1.00 78.06 111 VAL A O 1
ATOM 869 N N . ASN A 1 112 ? 0.984 14.960 3.701 1.00 74.19 112 ASN A N 1
ATOM 870 C CA . ASN A 1 112 ? 2.051 15.731 3.082 1.00 74.19 112 ASN A CA 1
ATOM 871 C C . ASN A 1 112 ? 3.175 15.944 4.101 1.00 74.19 112 ASN A C 1
ATOM 873 O O . ASN A 1 112 ? 3.011 16.669 5.083 1.00 74.19 112 ASN A O 1
ATOM 877 N N . HIS A 1 113 ? 4.315 15.299 3.862 1.00 70.31 113 HIS A N 1
ATOM 878 C CA . HIS A 1 113 ? 5.522 15.417 4.686 1.00 70.31 113 HIS A CA 1
ATOM 879 C C . HIS A 1 113 ? 6.680 15.966 3.846 1.00 70.31 113 HIS A C 1
ATOM 881 O O . HIS A 1 113 ? 7.746 15.367 3.743 1.00 70.31 113 HIS A O 1
ATOM 887 N N . GLY A 1 114 ? 6.430 17.082 3.154 1.00 68.06 114 GLY A N 1
ATOM 888 C CA . GLY A 1 114 ? 7.346 17.645 2.153 1.00 68.06 114 GLY A CA 1
ATOM 889 C C . GLY A 1 114 ? 7.198 17.013 0.765 1.00 68.06 114 GLY A C 1
ATOM 890 O O . GLY A 1 114 ? 7.745 17.528 -0.205 1.00 68.06 114 GLY A O 1
ATOM 891 N N . ARG A 1 115 ? 6.411 15.939 0.664 1.00 73.56 115 ARG A N 1
ATOM 892 C CA . ARG A 1 115 ? 5.909 15.346 -0.576 1.00 73.56 115 ARG A CA 1
ATOM 893 C C . ARG A 1 115 ? 4.514 14.755 -0.334 1.00 73.56 115 ARG A C 1
ATOM 895 O O . ARG A 1 115 ? 4.208 14.423 0.817 1.00 73.56 115 ARG A O 1
ATOM 902 N N . PRO A 1 116 ? 3.656 14.632 -1.361 1.00 73.12 116 PRO A N 1
ATOM 903 C CA . PRO A 1 116 ? 2.355 13.989 -1.219 1.00 73.12 116 PRO A CA 1
ATOM 904 C C . PRO A 1 116 ? 2.530 12.480 -1.010 1.00 73.12 116 PRO A C 1
ATOM 906 O O . PRO A 1 116 ? 3.231 11.837 -1.780 1.00 73.12 116 PRO A O 1
ATOM 909 N N . LEU A 1 117 ? 1.873 11.917 0.004 1.00 84.12 117 LEU A N 1
ATOM 910 C CA . LEU A 1 117 ? 1.974 10.506 0.394 1.00 84.12 117 LEU A CA 1
ATOM 911 C C . LEU A 1 117 ? 0.594 9.933 0.745 1.00 84.12 117 LEU A C 1
ATOM 913 O O . LEU A 1 117 ? -0.376 10.687 0.887 1.00 84.12 117 LEU A O 1
ATOM 917 N N . VAL A 1 118 ? 0.531 8.619 0.950 1.00 82.12 118 VAL A N 1
ATOM 918 C CA . VAL A 1 118 ? -0.582 7.921 1.608 1.00 82.12 118 VAL A CA 1
ATOM 919 C C . VAL A 1 118 ? -0.045 7.061 2.745 1.00 82.12 118 VAL A C 1
ATOM 921 O O . VAL A 1 118 ? 0.874 6.278 2.538 1.00 82.12 118 VAL A O 1
ATOM 924 N N . ALA A 1 119 ? -0.619 7.200 3.938 1.00 88.88 119 ALA A N 1
ATOM 925 C CA . ALA A 1 119 ? -0.347 6.327 5.075 1.00 88.88 119 ALA A CA 1
ATOM 926 C C . ALA A 1 119 ? -1.460 5.282 5.186 1.00 88.88 119 ALA A C 1
ATOM 928 O O . ALA A 1 119 ? -2.641 5.640 5.169 1.00 88.88 119 ALA A O 1
ATOM 929 N N . VAL A 1 120 ? -1.083 4.010 5.297 1.00 90.38 120 VAL A N 1
ATOM 930 C CA . VAL A 1 120 ? -2.001 2.872 5.394 1.00 90.38 120 VAL A CA 1
ATOM 931 C C . VAL A 1 120 ? -1.630 2.025 6.603 1.00 90.38 120 VAL A C 1
ATOM 933 O O . VAL A 1 120 ? -0.457 1.714 6.797 1.00 90.38 120 VAL A O 1
ATOM 936 N N . PHE A 1 121 ? -2.631 1.629 7.387 1.00 95.88 121 PHE A N 1
ATOM 937 C CA . PHE A 1 121 ? -2.506 0.632 8.446 1.00 95.88 121 PHE A CA 1
ATOM 938 C C . PHE A 1 121 ? -3.532 -0.469 8.209 1.00 95.88 121 PHE A C 1
ATOM 940 O O . PHE A 1 121 ? -4.715 -0.188 8.015 1.00 95.88 121 PHE A O 1
ATOM 947 N N . GLU A 1 122 ? -3.072 -1.714 8.236 1.00 89.81 122 GLU A N 1
ATOM 948 C CA . GLU A 1 122 ? -3.889 -2.895 7.988 1.00 89.81 122 GLU A CA 1
ATOM 949 C C . GLU A 1 122 ? -4.140 -3.677 9.277 1.00 89.81 122 GLU A C 1
ATOM 951 O O . GLU A 1 122 ? -3.216 -4.204 9.905 1.00 89.81 122 GLU A O 1
ATOM 956 N N . ALA A 1 123 ? -5.418 -3.816 9.627 1.00 86.94 123 ALA A N 1
ATOM 957 C CA . ALA A 1 123 ? -5.853 -4.411 10.885 1.00 86.94 123 ALA A CA 1
ATOM 958 C C . ALA A 1 123 ? -5.421 -5.878 11.055 1.00 86.94 123 ALA A C 1
ATOM 960 O O . ALA A 1 123 ? -5.020 -6.279 12.150 1.00 86.94 123 ALA A O 1
ATOM 961 N N . ASP A 1 124 ? -5.515 -6.678 9.991 1.00 83.81 124 ASP A N 1
ATOM 962 C CA . ASP A 1 124 ? -5.329 -8.133 10.060 1.00 83.81 124 ASP A CA 1
ATOM 963 C C . ASP A 1 124 ? -3.856 -8.544 10.108 1.00 83.81 124 ASP A C 1
ATOM 965 O O . ASP A 1 124 ? -3.489 -9.499 10.793 1.00 83.81 124 ASP A O 1
ATOM 969 N N . THR A 1 125 ? -3.001 -7.807 9.400 1.00 85.94 125 THR A N 1
ATOM 970 C CA . THR A 1 125 ? -1.561 -8.082 9.298 1.00 85.94 125 THR A CA 1
ATOM 971 C C . THR A 1 125 ? -0.737 -7.263 10.296 1.00 85.94 125 THR A C 1
ATOM 973 O O . THR A 1 125 ? 0.444 -7.560 10.512 1.00 85.94 125 THR A O 1
ATOM 976 N N . GLN A 1 126 ? -1.363 -6.257 10.918 1.00 94.94 126 GLN A N 1
ATOM 977 C CA . GLN A 1 126 ? -0.737 -5.231 11.749 1.00 94.94 126 GLN A CA 1
ATOM 978 C C . GLN A 1 126 ? 0.419 -4.525 11.038 1.00 94.94 126 GLN A C 1
ATOM 980 O O . GLN A 1 126 ? 1.473 -4.256 11.624 1.00 94.94 126 GLN A O 1
ATOM 985 N N . ARG A 1 127 ? 0.240 -4.284 9.740 1.00 96.75 127 ARG A N 1
ATOM 986 C CA . ARG A 1 127 ? 1.225 -3.627 8.886 1.00 96.75 127 ARG A CA 1
ATOM 987 C C . ARG A 1 127 ? 0.906 -2.155 8.760 1.00 96.75 127 ARG A C 1
ATOM 989 O O . ARG A 1 127 ? -0.257 -1.778 8.668 1.00 96.75 127 ARG A O 1
ATOM 996 N N . MET A 1 128 ? 1.954 -1.350 8.739 1.00 97.19 128 MET A N 1
ATOM 997 C CA . MET A 1 128 ? 1.906 0.033 8.294 1.00 97.19 128 MET A CA 1
ATOM 998 C C . MET A 1 128 ? 2.732 0.152 7.018 1.00 97.19 128 MET A C 1
ATOM 1000 O O . MET A 1 128 ? 3.780 -0.493 6.901 1.00 97.19 128 MET A O 1
ATOM 1004 N N . ALA A 1 129 ? 2.265 0.978 6.088 1.00 92.88 129 ALA A N 1
ATOM 1005 C CA . ALA A 1 129 ? 3.064 1.463 4.978 1.00 92.88 129 ALA A CA 1
ATOM 1006 C C . ALA A 1 129 ? 2.815 2.957 4.749 1.00 92.88 129 ALA A C 1
ATOM 1008 O O . ALA A 1 129 ? 1.675 3.425 4.800 1.00 92.88 129 ALA A O 1
ATOM 1009 N N . MET A 1 130 ? 3.879 3.690 4.434 1.00 91.56 130 MET A N 1
ATOM 1010 C CA . MET A 1 130 ? 3.777 4.997 3.796 1.00 91.56 130 MET A CA 1
ATOM 1011 C C . MET A 1 130 ? 4.169 4.861 2.336 1.00 91.56 130 MET A C 1
ATOM 1013 O O . MET A 1 130 ? 5.235 4.341 2.008 1.00 91.56 130 MET A O 1
ATOM 1017 N N . LEU A 1 131 ? 3.290 5.337 1.471 1.00 83.94 131 LEU A N 1
ATOM 1018 C CA . LEU A 1 131 ? 3.383 5.202 0.031 1.00 83.94 131 LEU A CA 1
ATOM 1019 C C . LEU A 1 131 ? 3.587 6.585 -0.582 1.00 83.94 131 LEU A C 1
ATOM 1021 O O . LEU A 1 131 ? 2.912 7.540 -0.184 1.00 83.94 131 LEU A O 1
ATOM 1025 N N . ALA A 1 132 ? 4.496 6.705 -1.546 1.00 77.38 132 ALA A N 1
ATOM 1026 C CA . ALA A 1 132 ? 4.660 7.940 -2.304 1.00 77.38 132 ALA A CA 1
ATOM 1027 C C . ALA A 1 132 ? 3.403 8.279 -3.125 1.00 77.38 132 ALA A C 1
ATOM 1029 O O . ALA A 1 132 ? 2.508 7.464 -3.319 1.00 77.38 132 ALA A O 1
ATOM 1030 N N . ARG A 1 133 ? 3.279 9.507 -3.618 1.00 67.38 133 ARG A N 1
ATOM 1031 C CA . ARG A 1 133 ? 2.321 9.833 -4.681 1.00 67.38 133 ARG A CA 1
ATOM 1032 C C . ARG A 1 133 ? 3.051 10.575 -5.799 1.00 67.38 133 ARG A C 1
ATOM 1034 O O . ARG A 1 133 ? 3.962 11.347 -5.498 1.00 67.38 133 ARG A O 1
ATOM 1041 N N . PRO A 1 134 ? 2.617 10.401 -7.059 1.00 58.00 134 PRO A N 1
ATOM 1042 C CA . PRO A 1 134 ? 1.413 9.672 -7.494 1.00 58.00 134 PRO A CA 1
ATOM 1043 C C . PRO A 1 134 ? 1.608 8.159 -7.632 1.00 58.00 134 PRO A C 1
ATOM 1045 O O . PRO A 1 134 ? 0.670 7.454 -7.983 1.00 58.00 134 PRO A O 1
ATOM 1048 N N . ASP A 1 135 ? 2.810 7.668 -7.370 1.00 55.22 135 ASP A N 1
ATOM 1049 C CA . ASP A 1 135 ? 3.279 6.354 -7.767 1.00 55.22 135 ASP A CA 1
ATOM 1050 C C . ASP A 1 135 ? 3.384 5.362 -6.606 1.00 55.22 135 ASP A C 1
ATOM 1052 O O . ASP A 1 135 ? 4.000 4.342 -6.826 1.00 55.22 135 ASP A O 1
ATOM 1056 N N . PHE A 1 136 ? 2.760 5.602 -5.438 1.00 67.56 136 PHE A N 1
ATOM 1057 C CA . PHE A 1 136 ? 2.443 4.657 -4.332 1.00 67.56 136 PHE A CA 1
ATOM 1058 C C . PHE A 1 136 ? 3.459 3.552 -4.009 1.00 67.56 136 PHE A C 1
ATOM 1060 O O . PHE A 1 136 ? 3.120 2.583 -3.324 1.00 67.56 136 PHE A O 1
ATOM 1067 N N . HIS A 1 137 ? 4.716 3.722 -4.399 1.00 82.12 137 HIS A N 1
ATOM 1068 C CA . HIS A 1 137 ? 5.776 2.824 -4.024 1.00 82.12 137 HIS A CA 1
ATOM 1069 C C . HIS A 1 137 ? 6.005 2.993 -2.526 1.00 82.12 137 HIS A C 1
ATOM 1071 O O . HIS A 1 137 ? 5.827 4.072 -1.946 1.00 82.12 137 HIS A O 1
ATOM 1077 N N . VAL A 1 138 ? 6.368 1.892 -1.883 1.00 84.50 138 VAL A N 1
ATOM 1078 C CA . VAL A 1 138 ? 6.573 1.863 -0.440 1.00 84.50 138 VAL A CA 1
ATOM 1079 C C . VAL A 1 138 ? 7.822 2.666 -0.101 1.00 84.50 138 VAL A C 1
ATOM 1081 O O . VAL A 1 138 ? 8.923 2.262 -0.464 1.00 84.50 138 VAL A O 1
ATOM 1084 N N . LEU A 1 139 ? 7.645 3.761 0.634 1.00 87.12 139 LEU A N 1
ATOM 1085 C CA . LEU A 1 139 ? 8.735 4.556 1.194 1.00 87.12 139 LEU A CA 1
ATOM 1086 C C . LEU A 1 139 ? 9.231 3.964 2.502 1.00 87.12 139 LEU A C 1
ATOM 1088 O O . LEU A 1 139 ? 10.427 3.775 2.692 1.00 87.12 139 LEU A O 1
ATOM 1092 N N . ILE A 1 140 ? 8.303 3.624 3.391 1.00 92.12 140 ILE A N 1
ATOM 1093 C CA . ILE A 1 140 ? 8.587 2.864 4.602 1.00 92.12 140 ILE A CA 1
ATOM 1094 C C . ILE A 1 140 ? 7.464 1.868 4.843 1.00 92.12 140 ILE A C 1
ATOM 1096 O O . ILE A 1 140 ? 6.306 2.137 4.523 1.00 92.12 140 ILE A O 1
ATOM 1100 N N . ALA A 1 141 ? 7.805 0.722 5.418 1.00 92.00 141 ALA A N 1
ATOM 1101 C CA . ALA A 1 141 ? 6.820 -0.204 5.947 1.00 92.00 141 ALA A CA 1
ATOM 1102 C C . ALA A 1 141 ? 7.346 -0.906 7.194 1.00 92.00 141 ALA A C 1
ATOM 1104 O O . ALA A 1 141 ? 8.555 -1.031 7.414 1.00 92.00 141 ALA A O 1
ATOM 1105 N N . GLY A 1 142 ? 6.414 -1.359 8.022 1.00 94.81 142 GLY A N 1
ATOM 1106 C CA . GLY A 1 142 ? 6.737 -1.986 9.289 1.00 94.81 142 GLY A CA 1
ATOM 1107 C C . GLY A 1 142 ? 5.549 -2.667 9.942 1.00 94.81 142 GLY A C 1
ATOM 1108 O O . GLY A 1 142 ? 4.442 -2.709 9.401 1.00 94.81 142 GLY A O 1
ATOM 1109 N N . ARG A 1 143 ? 5.795 -3.245 11.116 1.00 96.62 143 ARG A N 1
ATOM 1110 C CA . ARG A 1 143 ? 4.742 -3.788 11.981 1.00 96.62 143 ARG A CA 1
ATOM 1111 C C . ARG A 1 143 ? 4.434 -2.796 13.083 1.00 96.62 143 ARG A C 1
ATOM 1113 O O . ARG A 1 143 ? 5.356 -2.380 13.783 1.00 96.62 143 ARG A O 1
ATOM 1120 N N . TYR A 1 144 ? 3.160 -2.458 13.247 1.00 98.06 144 TYR A N 1
ATOM 1121 C CA . TYR A 1 144 ? 2.728 -1.541 14.292 1.00 98.06 144 TYR A CA 1
ATOM 1122 C C . TYR A 1 144 ? 2.257 -2.286 15.547 1.00 98.06 144 TYR A C 1
ATOM 1124 O O . TYR A 1 144 ? 1.710 -3.390 15.487 1.00 98.06 144 TYR A O 1
ATOM 1132 N N . ALA A 1 145 ? 2.430 -1.649 16.700 1.00 97.62 145 ALA A N 1
ATOM 1133 C CA . ALA A 1 145 ? 1.889 -2.073 17.980 1.00 97.62 145 ALA A CA 1
ATOM 1134 C C . ALA A 1 145 ? 1.275 -0.869 18.702 1.00 97.62 145 ALA A C 1
ATOM 1136 O O . ALA A 1 145 ? 1.941 0.140 18.920 1.00 97.62 145 ALA A O 1
ATOM 1137 N N . ILE A 1 146 ? 0.004 -0.985 19.093 1.00 98.19 146 ILE A N 1
ATOM 1138 C CA . ILE A 1 146 ? -0.714 0.056 19.838 1.00 98.19 146 ILE A CA 1
ATOM 1139 C C . ILE A 1 146 ? -0.657 -0.276 21.328 1.00 98.19 146 ILE A C 1
ATOM 1141 O O . ILE A 1 146 ? -1.057 -1.369 21.744 1.00 98.19 146 ILE A O 1
ATOM 1145 N N . ASN A 1 147 ? -0.194 0.670 22.143 1.00 97.38 147 ASN A N 1
ATOM 1146 C CA . ASN A 1 147 ? -0.261 0.549 23.593 1.00 97.38 147 ASN A CA 1
ATOM 1147 C C . ASN A 1 147 ? -1.708 0.798 24.050 1.00 97.38 147 ASN A C 1
ATOM 1149 O O . ASN A 1 147 ? -2.242 1.881 23.811 1.00 97.38 147 ASN A O 1
ATOM 1153 N N . PRO A 1 148 ? -2.360 -0.161 24.732 1.00 97.12 148 PRO A N 1
ATOM 1154 C CA . PRO A 1 148 ? -3.755 -0.010 25.131 1.00 97.12 148 PRO A CA 1
ATOM 1155 C C . PRO A 1 148 ? -3.968 0.980 26.287 1.00 97.12 148 PRO A C 1
ATOM 1157 O O . PRO A 1 148 ? -5.109 1.181 26.692 1.00 97.12 148 PRO A O 1
ATOM 1160 N N . THR A 1 149 ? -2.900 1.543 26.857 1.00 97.12 149 THR A N 1
ATOM 1161 C CA . THR A 1 149 ? -2.967 2.526 27.945 1.00 97.12 149 THR A CA 1
ATOM 1162 C C . THR A 1 149 ? -3.203 3.926 27.372 1.00 97.12 149 THR A C 1
ATOM 1164 O O . THR A 1 149 ? -2.345 4.406 26.628 1.00 97.12 149 THR A O 1
ATOM 1167 N N . PRO A 1 150 ? -4.318 4.601 27.715 1.00 97.19 150 PRO A N 1
ATOM 1168 C CA . PRO A 1 150 ? -4.538 5.992 27.335 1.00 97.19 150 PRO A CA 1
ATOM 1169 C C . PRO A 1 150 ? -3.422 6.911 27.820 1.00 97.19 150 PRO A C 1
ATOM 1171 O O . PRO A 1 150 ? -3.013 6.829 28.979 1.00 97.19 150 PRO A O 1
ATOM 1174 N N . LEU A 1 151 ? -2.974 7.807 26.943 1.00 96.12 151 LEU A N 1
ATOM 1175 C CA . LEU A 1 151 ? -2.062 8.885 27.304 1.00 96.12 151 LEU A CA 1
ATOM 1176 C C . LEU A 1 151 ? -2.798 9.947 28.128 1.00 96.12 151 LEU A C 1
ATOM 1178 O O . LEU A 1 151 ? -3.953 10.278 27.855 1.00 96.12 151 LEU A O 1
ATOM 1182 N N . THR A 1 152 ? -2.108 10.510 29.113 1.00 95.69 152 THR A N 1
ATOM 1183 C CA . THR A 1 152 ? -2.535 11.723 29.821 1.00 95.69 152 THR A CA 1
ATOM 1184 C C . THR A 1 152 ? -2.369 12.962 28.937 1.00 95.69 152 THR A C 1
ATOM 1186 O O . THR A 1 152 ? -1.548 12.970 28.020 1.00 95.69 152 THR A O 1
ATOM 1189 N N . ASP A 1 153 ? -3.072 14.056 29.243 1.00 90.06 153 ASP A N 1
ATOM 1190 C CA . ASP A 1 153 ? -2.943 15.322 28.498 1.00 90.06 153 ASP A CA 1
ATOM 1191 C C . ASP A 1 153 ? -1.490 15.827 28.436 1.00 90.06 153 ASP A C 1
ATOM 1193 O O . ASP A 1 153 ? -1.030 16.331 27.410 1.00 90.06 153 ASP A O 1
ATOM 1197 N N . ALA A 1 154 ? -0.735 15.640 29.525 1.00 91.12 154 ALA A N 1
ATOM 1198 C CA . ALA A 1 154 ? 0.680 15.994 29.587 1.00 91.12 154 ALA A CA 1
ATOM 1199 C C . ALA A 1 154 ? 1.529 15.138 28.634 1.00 91.12 154 ALA A C 1
ATOM 1201 O O . ALA A 1 154 ? 2.412 15.661 27.954 1.00 91.12 154 ALA A O 1
ATOM 1202 N N . GLU A 1 155 ? 1.249 13.837 28.541 1.00 93.06 155 GLU A N 1
ATOM 1203 C CA . GLU A 1 155 ? 1.926 12.946 27.597 1.00 93.06 155 GLU A CA 1
ATOM 1204 C C . GLU A 1 155 ? 1.543 13.271 26.155 1.00 93.06 155 GLU A C 1
ATOM 1206 O O . GLU A 1 155 ? 2.419 13.272 25.296 1.00 93.06 155 GLU A O 1
ATOM 1211 N N . VAL A 1 156 ? 0.281 13.625 25.883 1.00 90.38 156 VAL A N 1
ATOM 1212 C CA . VAL A 1 156 ? -0.167 14.089 24.559 1.00 90.38 156 VAL A CA 1
ATOM 1213 C C . VAL A 1 156 ? 0.558 15.378 24.143 1.00 90.38 156 VAL A C 1
ATOM 1215 O O . VAL A 1 156 ? 0.909 15.539 22.978 1.00 90.38 156 VAL A O 1
ATOM 1218 N N . ALA A 1 157 ? 0.880 16.286 25.060 1.00 84.44 157 ALA A N 1
ATOM 1219 C CA . ALA A 1 157 ? 1.672 17.471 24.718 1.00 84.44 157 ALA A CA 1
ATOM 1220 C C . ALA A 1 157 ? 3.180 17.179 24.550 1.00 84.44 157 ALA A C 1
ATOM 1222 O O . ALA A 1 157 ? 3.893 17.938 23.889 1.00 84.44 157 ALA A O 1
ATOM 1223 N N . ALA A 1 158 ? 3.685 16.096 25.144 1.00 85.69 158 ALA A N 1
ATOM 1224 C CA . ALA A 1 158 ? 5.109 15.785 25.169 1.00 85.69 158 ALA A CA 1
ATOM 1225 C C . ALA A 1 158 ? 5.598 15.063 23.893 1.00 85.69 158 ALA A C 1
ATOM 1227 O O . ALA A 1 158 ? 4.828 14.373 23.213 1.00 85.69 158 ALA A O 1
ATOM 1228 N N . PRO A 1 159 ? 6.903 15.157 23.572 1.00 86.56 159 PRO A N 1
ATOM 1229 C CA . PRO A 1 159 ? 7.583 14.182 22.722 1.00 86.56 159 PRO A CA 1
ATOM 1230 C C . PRO A 1 159 ? 7.388 12.747 23.234 1.00 86.56 159 PRO A C 1
ATOM 1232 O O . PRO A 1 159 ? 7.270 12.549 24.447 1.00 86.56 159 PRO A O 1
ATOM 1235 N N . PRO A 1 160 ? 7.408 11.729 22.357 1.00 86.38 160 PRO A N 1
ATOM 1236 C CA . PRO A 1 160 ? 7.352 10.346 22.808 1.00 86.38 160 PRO A CA 1
ATOM 1237 C C . PRO A 1 160 ? 8.595 10.006 23.647 1.00 86.38 160 PRO A C 1
ATOM 1239 O O . PRO A 1 160 ? 9.692 10.503 23.387 1.00 86.38 160 PRO A O 1
ATOM 1242 N N . ALA A 1 161 ? 8.438 9.164 24.673 1.00 81.50 161 ALA A N 1
ATOM 1243 C CA . ALA A 1 161 ? 9.505 8.877 25.641 1.00 81.50 161 ALA A CA 1
ATOM 1244 C C . ALA A 1 161 ? 10.774 8.306 24.984 1.00 81.50 161 ALA A C 1
ATOM 1246 O O . ALA A 1 161 ? 11.893 8.584 25.416 1.00 81.50 161 ALA A O 1
ATOM 1247 N N . ASN A 1 162 ? 10.598 7.544 23.908 1.00 79.56 162 ASN A N 1
ATOM 1248 C CA . ASN A 1 162 ? 11.676 6.972 23.123 1.00 79.56 162 ASN A CA 1
ATOM 1249 C C . ASN A 1 162 ? 12.198 7.899 22.022 1.00 79.56 162 ASN A C 1
ATOM 1251 O O . ASN A 1 162 ? 13.161 7.497 21.406 1.00 79.56 162 ASN A O 1
ATOM 1255 N N . ALA A 1 163 ? 11.700 9.129 21.821 1.00 75.00 163 ALA A N 1
ATOM 1256 C CA . ALA A 1 163 ? 12.086 10.032 20.717 1.00 75.00 163 ALA A CA 1
ATOM 1257 C C . ALA A 1 163 ? 13.594 10.293 20.540 1.00 75.00 163 ALA A C 1
ATOM 1259 O O . ALA A 1 163 ? 14.025 10.745 19.483 1.00 75.00 163 ALA A O 1
ATOM 1260 N N . LYS A 1 164 ? 14.384 10.117 21.605 1.00 70.19 164 LYS A N 1
ATOM 1261 C CA . LYS A 1 164 ? 15.842 10.320 21.612 1.00 70.19 164 LYS A CA 1
ATOM 1262 C C . LYS A 1 164 ? 16.625 9.007 21.551 1.00 70.19 164 LYS A C 1
ATOM 1264 O O . LYS A 1 164 ? 17.849 9.034 21.671 1.00 70.19 164 LYS A O 1
ATOM 1269 N N . SER A 1 165 ? 15.942 7.868 21.444 1.00 69.31 165 SER A N 1
ATOM 1270 C CA . SER A 1 165 ? 16.592 6.572 21.294 1.00 69.31 165 SER A CA 1
ATOM 1271 C C . SER A 1 165 ? 17.393 6.577 19.995 1.00 69.31 165 SER A C 1
ATOM 1273 O O . SER A 1 165 ? 16.910 7.115 19.000 1.00 69.31 165 SER A O 1
ATOM 1275 N N . PRO A 1 166 ? 18.590 5.968 19.952 1.00 61.06 166 PRO A N 1
ATOM 1276 C CA . PRO A 1 166 ? 19.287 5.785 18.688 1.00 61.06 166 PRO A CA 1
ATOM 1277 C C . PRO A 1 166 ? 18.425 5.022 17.678 1.00 61.06 166 PRO A C 1
ATOM 1279 O O . PRO A 1 166 ? 18.635 5.219 16.486 1.00 61.06 166 PRO A O 1
ATOM 1282 N N . ASP A 1 167 ? 17.485 4.182 18.133 1.00 64.06 167 ASP A N 1
ATOM 1283 C CA . ASP A 1 167 ? 16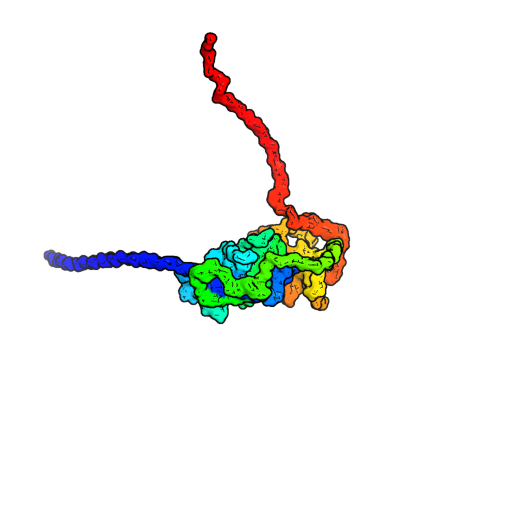.585 3.335 17.327 1.00 64.06 167 ASP A CA 1
ATOM 1284 C C . ASP A 1 167 ? 15.316 4.030 16.839 1.00 64.06 167 ASP A C 1
ATOM 1286 O O . ASP A 1 167 ? 14.665 3.554 15.913 1.00 64.06 167 ASP A O 1
ATOM 1290 N N . THR A 1 168 ? 15.002 5.188 17.402 1.00 59.56 168 THR A N 1
ATOM 1291 C CA . THR A 1 168 ? 13.982 6.104 16.888 1.00 59.56 168 THR A CA 1
ATOM 1292 C C . THR A 1 168 ? 14.672 7.191 16.075 1.00 59.56 168 THR A C 1
ATOM 1294 O O . THR A 1 168 ? 15.835 7.492 16.324 1.00 59.56 168 THR A O 1
ATOM 1297 N N . MET A 1 169 ? 13.981 7.750 15.089 1.00 60.19 169 MET A N 1
ATOM 1298 C CA . MET A 1 169 ? 14.529 8.663 14.077 1.00 60.19 169 MET A CA 1
ATOM 1299 C C . MET A 1 169 ? 15.715 9.560 14.503 1.00 60.19 169 MET A C 1
ATOM 1301 O O . MET A 1 169 ? 15.632 10.262 15.515 1.00 60.19 169 MET A O 1
ATOM 1305 N N . PRO A 1 170 ? 16.799 9.642 13.703 1.00 47.84 170 PRO A N 1
ATOM 1306 C CA . PRO A 1 170 ? 17.840 10.626 13.934 1.00 47.84 170 PRO A CA 1
ATOM 1307 C C . PRO A 1 170 ? 17.339 12.021 13.539 1.00 47.84 170 PRO A C 1
ATOM 1309 O O . PRO A 1 170 ? 16.878 12.264 12.424 1.00 47.84 170 PRO A O 1
ATOM 1312 N N . MET A 1 171 ? 17.483 12.965 14.469 1.00 38.88 171 MET A N 1
ATOM 1313 C CA . MET A 1 171 ? 17.414 14.397 14.193 1.00 38.88 171 MET A CA 1
ATOM 1314 C C . MET A 1 171 ? 18.366 14.747 13.044 1.00 38.88 171 MET A C 1
ATOM 1316 O O . MET A 1 171 ? 19.521 14.316 13.037 1.00 38.88 171 MET A O 1
ATOM 1320 N N . VAL A 1 172 ? 17.919 15.587 12.111 1.00 44.19 172 VAL A N 1
ATOM 1321 C CA . VAL A 1 172 ? 18.821 16.272 11.181 1.00 44.19 172 VAL A CA 1
ATOM 1322 C C . VAL A 1 172 ? 19.864 17.041 11.997 1.00 44.19 172 VAL A C 1
ATOM 1324 O O . VAL A 1 172 ? 19.569 18.085 12.569 1.00 44.19 172 VAL A O 1
ATOM 1327 N N . ALA A 1 173 ? 21.083 16.507 12.047 1.00 33.69 173 ALA A N 1
ATOM 1328 C CA . ALA A 1 173 ? 22.309 17.207 12.413 1.00 33.69 173 ALA A CA 1
ATOM 1329 C C . ALA A 1 173 ? 23.518 16.392 11.919 1.00 33.69 173 ALA A C 1
ATOM 1331 O O . ALA A 1 173 ? 24.260 15.810 12.704 1.00 33.69 173 ALA A O 1
ATOM 1332 N N . GLY A 1 174 ? 23.703 16.316 10.598 1.00 36.09 174 GLY A N 1
ATOM 1333 C CA . GLY A 1 174 ? 24.923 15.745 10.025 1.00 36.09 174 GLY A CA 1
ATOM 1334 C C . GLY A 1 174 ? 24.729 15.124 8.651 1.00 36.09 174 GLY A C 1
ATOM 1335 O O . GLY A 1 174 ? 24.438 13.937 8.536 1.00 36.09 174 GLY A O 1
ATOM 1336 N N . LEU A 1 175 ? 24.985 15.909 7.601 1.00 37.97 175 LEU A N 1
ATOM 1337 C CA . LEU A 1 175 ? 25.577 15.364 6.379 1.00 37.97 175 LEU A CA 1
ATOM 1338 C C . LEU A 1 175 ? 26.728 14.428 6.793 1.00 37.97 175 LEU A C 1
ATOM 1340 O O . LEU A 1 175 ? 27.627 14.861 7.521 1.00 37.97 175 LEU A O 1
ATOM 1344 N N . ARG A 1 176 ? 26.726 13.172 6.333 1.00 36.34 176 ARG A N 1
ATOM 1345 C CA . ARG A 1 176 ? 27.935 12.341 6.403 1.00 36.34 176 ARG A CA 1
ATOM 1346 C C . ARG A 1 176 ? 29.082 13.079 5.709 1.00 36.34 176 ARG A C 1
ATOM 1348 O O . ARG A 1 176 ? 28.901 13.667 4.644 1.00 36.34 176 ARG A O 1
ATOM 1355 N N . LYS A 1 177 ? 30.243 13.076 6.363 1.00 41.47 177 LYS A N 1
ATOM 1356 C CA . LYS A 1 177 ? 31.475 13.784 5.975 1.00 41.47 177 LYS A CA 1
ATOM 1357 C C . LYS A 1 177 ? 32.344 12.943 5.027 1.00 41.47 177 LYS A C 1
ATOM 1359 O O . LYS A 1 177 ? 33.422 13.354 4.614 1.00 41.47 177 LYS A O 1
ATOM 1364 N N . ASP A 1 178 ? 31.871 11.757 4.694 1.00 45.44 178 ASP A N 1
ATOM 1365 C CA . ASP A 1 178 ? 32.560 10.693 3.994 1.00 45.44 178 ASP A CA 1
ATOM 1366 C C . ASP A 1 178 ? 32.038 10.677 2.550 1.00 45.44 178 ASP A C 1
ATOM 1368 O O . ASP A 1 178 ? 31.181 9.890 2.153 1.00 45.44 178 ASP A O 1
ATOM 1372 N N . GLY A 1 179 ? 32.506 11.671 1.790 1.00 44.06 179 GLY A N 1
ATOM 1373 C CA . GLY A 1 179 ? 32.080 11.979 0.431 1.00 44.06 179 GLY A CA 1
ATOM 1374 C C . GLY A 1 179 ? 32.578 10.978 -0.604 1.00 44.06 179 GLY A C 1
ATOM 1375 O O . GLY A 1 179 ? 33.495 11.275 -1.365 1.00 44.06 179 GLY A O 1
ATOM 1376 N N . ALA A 1 180 ? 31.916 9.830 -0.687 1.00 38.81 180 ALA A N 1
ATOM 1377 C CA . ALA A 1 180 ? 31.803 9.130 -1.955 1.00 38.81 180 ALA A CA 1
ATOM 1378 C C . ALA A 1 180 ? 30.565 9.693 -2.673 1.00 38.81 180 ALA A C 1
ATOM 1380 O O . ALA A 1 180 ? 29.445 9.458 -2.206 1.00 38.81 180 ALA A O 1
ATOM 1381 N N . PRO A 1 181 ? 30.719 10.486 -3.752 1.00 37.09 181 PRO A N 1
ATOM 1382 C CA . PRO A 1 181 ? 29.574 10.838 -4.578 1.00 37.09 181 PRO A CA 1
ATOM 1383 C C . PRO A 1 181 ? 28.906 9.539 -5.057 1.00 37.09 181 PRO A C 1
ATOM 1385 O O . PRO A 1 181 ? 29.623 8.579 -5.367 1.00 37.09 181 PRO A O 1
ATOM 1388 N N . PRO A 1 182 ? 27.561 9.469 -5.092 1.00 45.62 182 PRO A N 1
ATOM 1389 C CA . PRO A 1 182 ? 26.889 8.349 -5.735 1.00 45.62 182 PRO A CA 1
ATOM 1390 C C . PRO A 1 182 ? 27.476 8.187 -7.137 1.00 45.62 182 PRO A C 1
ATOM 1392 O O . PRO A 1 182 ? 27.800 9.186 -7.790 1.00 45.62 182 PRO A O 1
ATOM 1395 N N . ALA A 1 183 ? 27.666 6.936 -7.565 1.00 44.09 183 ALA A N 1
ATOM 1396 C CA . ALA A 1 183 ? 28.080 6.655 -8.932 1.00 44.09 183 ALA A CA 1
ATOM 1397 C C . ALA A 1 183 ? 27.206 7.496 -9.880 1.00 44.09 183 ALA A C 1
ATOM 1399 O O . ALA A 1 183 ? 26.004 7.621 -9.617 1.00 44.09 183 ALA A O 1
ATOM 1400 N N . PRO A 1 184 ? 27.795 8.130 -10.911 1.00 41.44 184 PRO A N 1
ATOM 1401 C CA . PRO A 1 184 ? 27.021 8.937 -11.842 1.00 41.44 184 PRO A CA 1
ATOM 1402 C C . PRO A 1 184 ? 25.828 8.104 -12.320 1.00 41.44 184 PRO A C 1
ATOM 1404 O O . PRO A 1 184 ? 26.024 6.915 -12.598 1.00 41.44 184 PRO A O 1
ATOM 1407 N N . PRO A 1 185 ? 24.612 8.680 -12.352 1.00 48.16 185 PRO A N 1
ATOM 1408 C CA . PRO A 1 185 ? 23.428 7.936 -12.740 1.00 48.16 185 PRO A CA 1
ATOM 1409 C C . PRO A 1 185 ? 23.707 7.288 -14.093 1.00 48.16 185 PRO A C 1
ATOM 1411 O O . PRO A 1 185 ? 24.062 7.966 -15.061 1.00 48.16 185 PRO A O 1
ATOM 1414 N N . SER A 1 186 ? 23.625 5.960 -14.136 1.00 55.06 186 SER A N 1
ATOM 1415 C CA . SER A 1 186 ? 23.582 5.250 -15.403 1.00 55.06 186 SER A CA 1
ATOM 1416 C C . SER A 1 186 ? 22.413 5.809 -16.198 1.00 55.06 186 SER A C 1
ATOM 1418 O O . SER A 1 186 ? 21.351 6.062 -15.630 1.00 55.06 186 SER A O 1
ATOM 1420 N N . LEU A 1 187 ? 22.614 6.025 -17.497 1.00 65.94 187 LEU A N 1
ATOM 1421 C CA . LEU A 1 187 ? 21.520 6.442 -18.365 1.00 65.94 187 LEU A CA 1
ATOM 1422 C C . LEU A 1 187 ? 20.359 5.441 -18.225 1.00 65.94 187 LEU A C 1
ATOM 1424 O O . LEU A 1 187 ? 20.630 4.232 -18.194 1.00 65.94 187 LEU A O 1
ATOM 1428 N N . PRO A 1 188 ? 19.105 5.924 -18.133 1.00 71.19 188 PRO A N 1
ATOM 1429 C CA . PRO A 1 188 ? 17.946 5.053 -18.025 1.00 71.19 188 PRO A CA 1
ATOM 1430 C C . PRO A 1 188 ? 17.927 4.087 -19.207 1.00 71.19 188 PRO A C 1
ATOM 1432 O O . PRO A 1 188 ? 18.192 4.468 -20.350 1.00 71.19 188 PRO A O 1
ATOM 1435 N N . LYS A 1 189 ? 17.644 2.817 -18.923 1.00 87.00 189 LYS A N 1
ATOM 1436 C CA . LYS A 1 189 ? 17.539 1.767 -19.936 1.00 87.00 189 LYS A CA 1
ATOM 1437 C C . LYS A 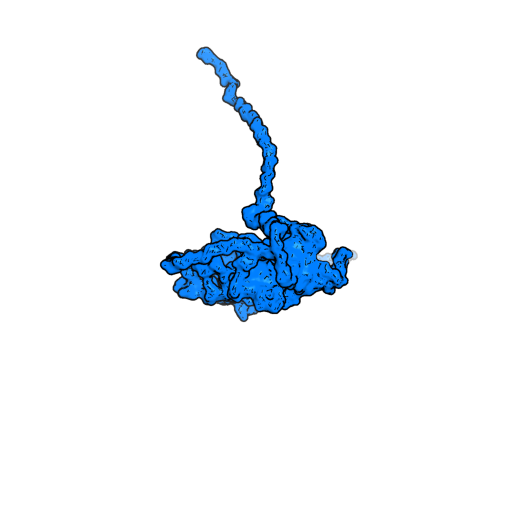1 189 ? 16.139 1.186 -19.859 1.00 87.00 189 LYS A C 1
ATOM 1439 O O . LYS A 1 189 ? 15.912 0.216 -19.136 1.00 87.00 189 LYS A O 1
ATOM 1444 N N . ILE A 1 190 ? 15.212 1.776 -20.605 1.00 85.44 190 ILE A N 1
ATOM 1445 C CA . ILE A 1 190 ? 13.825 1.324 -20.615 1.00 85.44 190 ILE A CA 1
ATOM 1446 C C . ILE A 1 190 ? 13.730 -0.030 -21.319 1.00 85.44 190 ILE A C 1
ATOM 1448 O O . ILE A 1 190 ? 14.272 -0.254 -22.403 1.00 85.44 190 ILE A O 1
ATOM 1452 N N . VAL A 1 191 ? 13.057 -0.962 -20.658 1.00 91.31 191 VAL A N 1
ATOM 1453 C CA . VAL A 1 191 ? 12.793 -2.309 -21.148 1.00 91.31 191 VAL A CA 1
ATOM 1454 C C . VAL A 1 191 ? 11.310 -2.591 -20.983 1.00 91.31 191 VAL A C 1
ATOM 1456 O O . VAL A 1 191 ? 10.706 -2.198 -19.987 1.00 91.31 191 VAL A O 1
ATOM 1459 N N . ALA A 1 192 ? 10.732 -3.311 -21.941 1.00 91.56 192 ALA A N 1
ATOM 1460 C CA . ALA A 1 192 ? 9.385 -3.840 -21.827 1.00 91.56 192 ALA A CA 1
ATOM 1461 C C . ALA A 1 192 ? 9.372 -5.372 -21.799 1.00 91.56 192 ALA A C 1
ATOM 1463 O O . ALA A 1 192 ? 10.139 -6.018 -22.519 1.00 91.56 192 ALA A O 1
ATOM 1464 N N . LEU A 1 193 ? 8.473 -5.950 -21.003 1.00 95.38 193 LEU A N 1
ATOM 1465 C CA . LEU A 1 193 ? 8.200 -7.388 -20.947 1.00 95.38 193 LEU A CA 1
ATOM 1466 C C . LEU A 1 193 ? 6.742 -7.648 -21.297 1.00 95.38 193 LEU A C 1
ATOM 1468 O O . LEU A 1 193 ? 5.855 -6.905 -20.882 1.00 95.38 193 LEU A O 1
ATOM 1472 N N . ASP A 1 194 ? 6.500 -8.719 -22.041 1.00 94.62 194 ASP A N 1
ATOM 1473 C CA . ASP A 1 194 ? 5.147 -9.168 -22.353 1.00 94.62 194 ASP A CA 1
ATOM 1474 C C . ASP A 1 194 ? 4.621 -10.071 -21.229 1.00 94.62 194 ASP A C 1
ATOM 1476 O O . ASP A 1 194 ? 5.350 -10.913 -20.698 1.00 94.62 194 ASP A O 1
ATOM 1480 N N . VAL A 1 195 ? 3.350 -9.904 -20.884 1.00 95.00 195 VAL A N 1
ATOM 1481 C CA . VAL A 1 195 ? 2.620 -10.699 -19.898 1.00 95.00 195 VAL A CA 1
ATOM 1482 C C . VAL A 1 195 ? 1.507 -11.429 -20.632 1.00 95.00 195 VAL A C 1
ATOM 1484 O O . VAL A 1 195 ? 0.637 -10.788 -21.214 1.00 95.00 195 VAL A O 1
ATOM 1487 N N . ASP A 1 196 ? 1.531 -12.754 -20.601 1.00 95.62 196 ASP A N 1
ATOM 1488 C CA . ASP A 1 196 ? 0.452 -13.601 -21.106 1.00 95.62 196 ASP A CA 1
ATOM 1489 C C . ASP A 1 196 ? -0.470 -13.993 -19.952 1.00 95.62 196 ASP A C 1
ATOM 1491 O O . ASP A 1 196 ? 0.011 -14.327 -18.868 1.00 95.62 196 ASP A O 1
ATOM 1495 N N . ILE A 1 197 ? -1.782 -13.955 -20.169 1.00 95.06 197 ILE A N 1
ATOM 1496 C CA . ILE A 1 197 ? -2.783 -14.283 -19.157 1.00 95.06 197 ILE A CA 1
ATOM 1497 C C . ILE A 1 197 ? -3.785 -15.270 -19.742 1.00 95.06 197 ILE A C 1
ATOM 1499 O O . ILE A 1 197 ? -4.634 -14.907 -20.557 1.00 95.06 197 ILE A O 1
ATOM 1503 N N . ALA A 1 198 ? -3.720 -16.513 -19.275 1.00 96.50 198 ALA A N 1
ATOM 1504 C CA . ALA A 1 198 ? -4.644 -17.569 -19.659 1.00 96.50 198 ALA A CA 1
ATOM 1505 C C . ALA A 1 198 ? -5.931 -17.457 -18.830 1.00 96.50 198 ALA A C 1
ATOM 1507 O O . ALA A 1 198 ? -5.940 -17.756 -17.632 1.00 96.50 198 ALA A O 1
ATOM 1508 N N . ILE A 1 199 ? -7.013 -17.005 -19.463 1.00 95.94 199 ILE A N 1
ATOM 1509 C CA . ILE A 1 199 ? -8.291 -16.740 -18.802 1.00 95.94 199 ILE A CA 1
ATOM 1510 C C . ILE A 1 199 ? -8.978 -18.052 -18.426 1.00 95.94 199 ILE A C 1
ATOM 1512 O O . ILE A 1 199 ? -9.319 -18.859 -19.291 1.00 95.94 199 ILE A O 1
ATOM 1516 N N . ASP A 1 200 ? -9.236 -18.243 -17.134 1.00 97.06 200 ASP A N 1
ATOM 1517 C CA . ASP A 1 200 ? -9.878 -19.446 -16.594 1.00 97.06 200 ASP A CA 1
ATOM 1518 C C . ASP A 1 200 ? -11.226 -19.168 -15.906 1.00 97.06 200 ASP A C 1
ATOM 1520 O O . ASP A 1 200 ? -11.992 -20.100 -15.656 1.00 97.06 200 ASP A O 1
ATOM 1524 N N . GLN A 1 201 ? -11.559 -17.898 -15.650 1.00 95.88 201 GLN A N 1
ATOM 1525 C CA . GLN A 1 201 ? -12.859 -17.474 -15.126 1.00 95.88 201 GLN A CA 1
ATOM 1526 C C . GLN A 1 201 ? -13.308 -16.173 -15.783 1.00 95.88 201 GLN A C 1
ATOM 1528 O O . GLN A 1 201 ? -12.526 -15.235 -15.922 1.00 95.88 201 GLN A O 1
ATOM 1533 N N . VAL A 1 202 ? -14.589 -16.110 -16.142 1.00 93.62 202 VAL A N 1
ATOM 1534 C CA . VAL A 1 202 ? -15.227 -14.941 -16.753 1.00 93.62 202 VAL A CA 1
ATOM 1535 C C . VAL A 1 202 ? -16.631 -14.795 -16.171 1.00 93.62 202 VAL A C 1
ATOM 1537 O O . VAL A 1 202 ? -17.359 -15.783 -16.053 1.00 93.62 202 VAL A O 1
ATOM 1540 N N . SER A 1 203 ? -17.012 -13.578 -15.795 1.00 91.69 203 SER A N 1
ATOM 1541 C CA . SER A 1 203 ? -18.375 -13.256 -15.374 1.00 91.69 203 SER A CA 1
ATOM 1542 C C . SER A 1 203 ? -19.347 -13.407 -16.547 1.00 91.69 203 SER A C 1
ATOM 1544 O O . SER A 1 203 ? -19.016 -13.004 -17.659 1.00 91.69 203 SER A O 1
ATOM 1546 N N . PRO A 1 204 ? -20.587 -13.881 -16.323 1.00 90.06 204 PRO A N 1
ATOM 1547 C CA . PRO A 1 204 ? -21.627 -13.890 -17.355 1.00 90.06 204 PRO A CA 1
ATOM 1548 C C . PRO A 1 204 ? -21.933 -12.513 -17.974 1.00 90.06 204 PRO A C 1
ATOM 1550 O O . PRO A 1 204 ? -22.571 -12.439 -19.022 1.00 90.06 204 PRO A O 1
ATOM 1553 N N . GLU A 1 205 ? -21.527 -11.425 -17.315 1.00 86.31 205 GLU A N 1
ATOM 1554 C CA . GLU A 1 205 ? -21.699 -10.054 -17.804 1.00 86.31 205 GLU A CA 1
ATOM 1555 C C . GLU A 1 205 ? -20.692 -9.675 -18.906 1.00 86.31 205 GLU A C 1
ATOM 1557 O O . GLU A 1 205 ? -20.989 -8.802 -19.724 1.00 86.31 205 GLU A O 1
ATOM 1562 N N . GLU A 1 206 ? -19.544 -10.355 -18.971 1.00 84.25 206 GLU A N 1
ATOM 1563 C CA . GLU A 1 206 ? -18.493 -10.139 -19.970 1.00 84.25 206 GLU A CA 1
ATOM 1564 C C . GLU A 1 206 ? -18.804 -10.950 -21.236 1.00 84.25 206 GLU A C 1
ATOM 1566 O O . GLU A 1 206 ? -18.522 -12.144 -21.335 1.00 84.25 206 GLU A O 1
ATOM 1571 N N . LYS A 1 207 ? -19.436 -10.307 -22.221 1.00 83.56 207 LYS A N 1
ATOM 1572 C CA . LYS A 1 207 ? -19.974 -10.997 -23.410 1.00 83.56 207 LYS A CA 1
ATOM 1573 C C . LYS A 1 207 ? -18.912 -11.379 -24.443 1.00 83.56 207 LYS A C 1
ATOM 1575 O O . LYS A 1 207 ? -19.124 -12.322 -25.208 1.00 83.56 207 LYS A O 1
ATOM 1580 N N . ASP A 1 208 ? -17.793 -10.659 -24.459 1.00 84.38 208 ASP A N 1
ATOM 1581 C CA . ASP A 1 208 ? -16.780 -10.755 -25.516 1.00 84.38 208 ASP A CA 1
ATOM 1582 C C . ASP A 1 208 ? -15.542 -11.570 -25.105 1.00 84.38 208 ASP A C 1
ATOM 1584 O O . ASP A 1 208 ? -14.735 -11.942 -25.961 1.00 84.38 208 ASP A O 1
ATOM 1588 N N . ILE A 1 209 ? -15.416 -11.902 -23.815 1.00 85.88 209 ILE A N 1
ATOM 1589 C CA . ILE A 1 209 ? -14.298 -12.672 -23.261 1.00 85.88 209 ILE A CA 1
ATOM 1590 C C . ILE A 1 209 ? -14.758 -14.096 -22.939 1.00 85.88 209 ILE A C 1
ATOM 1592 O O . ILE A 1 209 ? -15.872 -14.322 -22.471 1.00 85.88 209 ILE A O 1
ATOM 1596 N N . LYS A 1 210 ? -13.906 -15.090 -23.202 1.00 91.06 210 LYS A N 1
ATOM 1597 C CA . LYS A 1 210 ? -14.206 -16.509 -22.968 1.00 91.06 210 LYS A CA 1
ATOM 1598 C C . LYS A 1 210 ? -13.089 -17.191 -22.193 1.00 91.06 210 LYS A C 1
ATOM 1600 O O . LYS A 1 210 ? -11.912 -16.923 -22.412 1.00 91.06 210 LYS A O 1
ATOM 1605 N N . VAL A 1 211 ? -13.472 -18.149 -21.351 1.00 94.38 211 VAL A N 1
ATOM 1606 C CA . VAL A 1 211 ? -12.531 -19.100 -20.745 1.00 94.38 211 VAL A CA 1
ATOM 1607 C C . VAL A 1 211 ? -11.731 -19.806 -21.846 1.00 94.38 211 VAL A C 1
ATOM 1609 O O . VAL A 1 211 ? -12.294 -20.221 -22.861 1.00 94.38 211 VAL A O 1
ATOM 1612 N N . GLY A 1 212 ? -10.420 -19.919 -21.646 1.00 92.44 212 GLY A N 1
ATOM 1613 C CA . GLY A 1 212 ? -9.455 -20.451 -22.607 1.00 92.44 212 GLY A CA 1
ATOM 1614 C C . GLY A 1 212 ? -8.875 -19.412 -23.574 1.00 92.44 212 GLY A C 1
ATOM 1615 O O . GLY A 1 212 ? -7.964 -19.746 -24.327 1.00 92.44 212 GLY A O 1
ATOM 1616 N N . GLN A 1 213 ? -9.368 -18.167 -23.578 1.00 92.94 213 GLN A N 1
ATOM 1617 C CA . GLN A 1 213 ? -8.701 -17.078 -24.295 1.00 92.94 213 GLN A CA 1
ATOM 1618 C C . GLN A 1 213 ? -7.455 -16.602 -23.549 1.00 92.94 213 GLN A C 1
ATOM 1620 O O . GLN A 1 213 ? -7.338 -16.751 -22.334 1.00 92.94 213 GLN A O 1
ATOM 1625 N N . HIS A 1 214 ? -6.548 -15.987 -24.303 1.00 91.44 214 HIS A N 1
ATOM 1626 C CA . HIS A 1 214 ? -5.367 -15.328 -23.769 1.00 91.44 214 HIS A CA 1
ATOM 1627 C C . HIS A 1 214 ? -5.538 -13.813 -23.860 1.00 91.44 214 HIS A C 1
ATOM 1629 O O . HIS A 1 214 ? -5.873 -13.281 -24.921 1.00 91.44 214 HIS A O 1
ATOM 1635 N N . HIS A 1 215 ? -5.301 -13.129 -22.745 1.00 87.88 215 HIS A N 1
ATOM 1636 C CA . HIS A 1 215 ? -5.158 -11.677 -22.689 1.00 87.88 215 HIS A CA 1
ATOM 1637 C C . HIS A 1 215 ? -3.677 -11.353 -22.554 1.00 87.88 215 HIS A C 1
ATOM 1639 O O . HIS A 1 215 ? -3.028 -11.931 -21.689 1.00 87.88 215 HIS A O 1
ATOM 1645 N N . ASN A 1 216 ? -3.140 -10.429 -23.357 1.00 88.75 216 ASN A N 1
ATOM 1646 C CA . ASN A 1 216 ? -1.748 -10.006 -23.182 1.00 88.75 216 ASN A CA 1
ATOM 1647 C C . ASN A 1 216 ? -1.662 -8.572 -22.684 1.00 88.75 216 ASN A C 1
ATOM 1649 O O . ASN A 1 216 ? -2.387 -7.691 -23.162 1.00 88.75 216 ASN A O 1
ATOM 1653 N N . ALA A 1 217 ? -0.719 -8.344 -21.784 1.00 88.94 217 ALA A N 1
ATOM 1654 C CA . ALA A 1 217 ? -0.270 -7.028 -21.378 1.00 88.94 217 ALA A CA 1
ATOM 1655 C C . ALA A 1 217 ? 1.222 -6.853 -21.687 1.00 88.94 217 ALA A C 1
ATOM 1657 O O . ALA A 1 217 ? 1.928 -7.810 -22.001 1.00 88.94 217 ALA A O 1
ATOM 1658 N N . ARG A 1 218 ? 1.702 -5.619 -21.614 1.00 89.38 218 ARG A N 1
ATOM 1659 C CA . ARG A 1 218 ? 3.113 -5.268 -21.725 1.00 89.38 218 ARG A CA 1
ATOM 1660 C C . ARG A 1 218 ? 3.458 -4.287 -20.625 1.00 89.38 218 ARG A C 1
ATOM 1662 O O . ARG A 1 218 ? 2.830 -3.241 -20.540 1.00 89.38 218 ARG A O 1
ATOM 1669 N N . VAL A 1 219 ? 4.462 -4.615 -19.827 1.00 90.38 219 VAL A N 1
ATOM 1670 C CA . VAL A 1 219 ? 4.924 -3.814 -18.688 1.00 90.38 219 VAL A CA 1
ATOM 1671 C C . VAL A 1 219 ? 6.283 -3.204 -18.995 1.00 90.38 219 VAL A C 1
ATOM 1673 O O . VAL A 1 219 ? 7.133 -3.868 -19.584 1.00 90.38 219 VAL A O 1
ATOM 1676 N N . PHE A 1 220 ? 6.489 -1.951 -18.603 1.00 88.31 220 PHE A N 1
ATOM 1677 C CA . PHE A 1 220 ? 7.689 -1.164 -18.896 1.00 88.31 220 PHE A CA 1
ATOM 1678 C C . PHE A 1 220 ? 8.428 -0.848 -17.596 1.00 88.31 220 PHE A C 1
ATOM 1680 O O . PHE A 1 220 ? 7.791 -0.508 -16.605 1.00 88.31 220 PHE A O 1
ATOM 1687 N N . TYR A 1 221 ? 9.756 -0.932 -17.579 1.00 85.88 221 TYR A N 1
ATOM 1688 C CA . TYR A 1 221 ? 10.578 -0.602 -16.410 1.00 85.88 221 TYR A CA 1
ATOM 1689 C C . TYR A 1 221 ? 11.947 -0.054 -16.823 1.00 85.88 221 TYR A C 1
ATOM 1691 O O . TYR A 1 221 ? 12.416 -0.307 -17.934 1.00 85.88 221 TYR A O 1
ATOM 1699 N N . ASP A 1 222 ? 12.615 0.668 -15.923 1.00 83.38 222 ASP A N 1
ATOM 1700 C CA . ASP A 1 222 ? 14.016 1.050 -16.111 1.00 83.38 222 ASP A CA 1
ATOM 1701 C C . ASP A 1 222 ? 14.932 -0.065 -15.594 1.00 83.38 222 ASP A C 1
ATOM 1703 O O . ASP A 1 222 ? 15.069 -0.298 -14.394 1.00 83.38 222 ASP A O 1
ATOM 1707 N N . GLN A 1 223 ? 15.602 -0.761 -16.508 1.00 90.50 223 GLN A N 1
ATOM 1708 C CA . GLN A 1 223 ? 16.527 -1.844 -16.187 1.00 90.50 223 GLN A CA 1
ATOM 1709 C C . GLN A 1 223 ? 17.711 -1.395 -15.327 1.00 90.50 223 GLN A C 1
ATOM 1711 O O . GLN A 1 223 ? 18.287 -2.222 -14.614 1.00 90.50 223 GLN A O 1
ATOM 1716 N N . SER A 1 224 ? 18.087 -0.120 -15.401 1.00 81.88 224 SER A N 1
ATOM 1717 C CA . SER A 1 224 ? 19.153 0.443 -14.576 1.00 81.88 224 SER A CA 1
ATOM 1718 C C . SER A 1 224 ? 18.714 0.685 -13.127 1.00 81.88 224 SER A C 1
ATOM 1720 O O . SER A 1 224 ? 19.559 0.731 -12.236 1.00 81.88 224 SER A O 1
ATOM 1722 N N . ALA A 1 225 ? 17.400 0.737 -12.881 1.00 79.12 225 ALA A N 1
ATOM 1723 C CA . ALA A 1 225 ? 16.794 0.920 -11.566 1.00 79.12 225 ALA A CA 1
ATOM 1724 C C . ALA A 1 225 ? 16.471 -0.403 -10.845 1.00 79.12 225 ALA A C 1
ATOM 1726 O O . ALA A 1 225 ? 15.858 -0.384 -9.779 1.00 79.12 225 ALA A O 1
ATOM 1727 N N . VAL A 1 226 ? 16.864 -1.559 -11.401 1.00 81.19 226 VAL A N 1
ATOM 1728 C CA . VAL A 1 226 ? 16.696 -2.843 -10.706 1.00 81.19 226 VAL A CA 1
ATOM 1729 C C . VAL A 1 226 ? 17.565 -2.857 -9.456 1.00 81.19 226 VAL A C 1
ATOM 1731 O O . VAL A 1 226 ? 18.794 -2.794 -9.538 1.00 81.19 226 VAL A O 1
ATOM 1734 N N . ASP A 1 227 ? 16.924 -3.002 -8.301 1.00 73.25 227 ASP A N 1
ATOM 1735 C CA . ASP A 1 227 ? 17.606 -3.090 -7.019 1.00 73.25 227 ASP A CA 1
ATOM 1736 C C . ASP A 1 227 ? 18.513 -4.339 -7.004 1.00 73.25 227 ASP A C 1
ATOM 1738 O O . ASP A 1 227 ? 18.036 -5.469 -7.182 1.00 73.25 227 ASP A O 1
ATOM 1742 N N . PRO A 1 228 ? 19.833 -4.179 -6.802 1.00 73.88 228 PRO A N 1
ATOM 1743 C CA . PRO A 1 228 ? 20.766 -5.298 -6.841 1.00 73.88 228 PRO A CA 1
ATOM 1744 C C . PRO A 1 228 ? 20.584 -6.285 -5.679 1.00 73.88 228 PRO A C 1
ATOM 1746 O O . PRO A 1 228 ? 20.970 -7.445 -5.823 1.00 73.88 228 PRO A O 1
ATOM 1749 N N . LEU A 1 229 ? 20.020 -5.847 -4.549 1.00 66.69 229 LEU A N 1
ATOM 1750 C CA . LEU A 1 229 ? 19.787 -6.662 -3.360 1.00 66.69 229 LEU A CA 1
ATOM 1751 C C . LEU A 1 229 ? 18.463 -7.417 -3.460 1.00 66.69 229 LEU A C 1
ATOM 1753 O O . LEU A 1 229 ? 18.440 -8.637 -3.306 1.00 66.69 229 LEU A O 1
ATOM 1757 N N . THR A 1 230 ? 17.368 -6.703 -3.719 1.00 70.00 230 THR A N 1
ATOM 1758 C CA . THR A 1 230 ? 16.026 -7.311 -3.741 1.00 70.00 230 THR A CA 1
ATOM 1759 C C . THR A 1 230 ? 15.674 -7.924 -5.089 1.00 70.00 230 THR A C 1
ATOM 1761 O O . THR A 1 230 ? 14.757 -8.736 -5.164 1.00 70.00 230 THR A O 1
ATOM 1764 N N . ARG A 1 231 ? 16.408 -7.570 -6.154 1.00 88.75 231 ARG A N 1
ATOM 1765 C CA . ARG A 1 231 ? 16.090 -7.922 -7.545 1.00 88.75 231 ARG A CA 1
ATOM 1766 C C . ARG A 1 231 ? 14.711 -7.420 -7.977 1.00 88.75 231 ARG A C 1
ATOM 1768 O O . ARG A 1 231 ? 14.111 -8.013 -8.869 1.00 88.75 231 ARG A O 1
ATOM 1775 N N . ARG A 1 232 ? 14.211 -6.345 -7.365 1.00 82.00 232 ARG A N 1
ATOM 1776 C CA . ARG A 1 232 ? 12.922 -5.734 -7.702 1.00 82.00 232 ARG A CA 1
ATOM 1777 C C . ARG A 1 232 ? 13.099 -4.435 -8.473 1.00 82.00 232 ARG A C 1
ATOM 1779 O O . ARG A 1 232 ? 14.133 -3.778 -8.369 1.00 82.00 232 ARG A O 1
ATOM 1786 N N . VAL A 1 233 ? 12.085 -4.070 -9.247 1.00 81.88 233 VAL A N 1
ATOM 1787 C CA . VAL A 1 233 ? 12.008 -2.774 -9.932 1.00 81.88 233 VAL A CA 1
ATOM 1788 C C . VAL A 1 233 ? 10.562 -2.332 -10.070 1.00 81.88 233 VAL A C 1
ATOM 1790 O O . VAL A 1 233 ? 9.682 -3.156 -10.312 1.00 81.88 233 VAL A O 1
ATOM 1793 N N . VAL A 1 234 ? 10.325 -1.033 -9.932 1.00 79.38 234 VAL A N 1
ATOM 1794 C CA . VAL A 1 234 ? 9.006 -0.432 -10.148 1.00 79.38 234 VAL A CA 1
ATOM 1795 C C . VAL A 1 234 ? 8.641 -0.503 -11.632 1.00 79.38 234 VAL A C 1
ATOM 1797 O O . VAL A 1 234 ? 9.495 -0.323 -12.505 1.00 79.38 234 VAL A O 1
ATOM 1800 N N . VAL A 1 235 ? 7.370 -0.777 -11.921 1.00 82.44 235 VAL A N 1
ATOM 1801 C CA . VAL A 1 235 ? 6.841 -0.699 -13.286 1.00 82.44 235 VAL A CA 1
ATOM 1802 C C . VAL A 1 235 ? 6.465 0.750 -13.585 1.00 82.44 235 VAL A C 1
ATOM 1804 O O . VAL A 1 235 ? 5.716 1.373 -12.846 1.00 82.44 235 VAL A O 1
ATOM 1807 N N . LEU A 1 236 ? 6.983 1.279 -14.687 1.00 75.06 236 LEU A N 1
ATOM 1808 C CA . LEU A 1 236 ? 6.749 2.648 -15.145 1.00 75.06 236 LEU A CA 1
ATOM 1809 C C . LEU A 1 236 ? 5.420 2.782 -15.894 1.00 75.06 236 LEU A C 1
ATOM 1811 O O . LEU A 1 236 ? 4.743 3.799 -15.787 1.00 75.06 236 LEU A O 1
ATOM 1815 N N . HIS A 1 237 ? 5.059 1.761 -16.674 1.00 77.69 237 HIS A N 1
ATOM 1816 C CA . HIS A 1 237 ? 3.879 1.786 -17.534 1.00 77.69 237 HIS A CA 1
ATOM 1817 C C . HIS A 1 237 ? 3.356 0.372 -17.821 1.00 77.69 237 HIS A C 1
ATOM 1819 O O . HIS A 1 237 ? 4.116 -0.599 -17.759 1.00 77.69 237 HIS A O 1
ATOM 1825 N N . GLU A 1 238 ? 2.075 0.254 -18.174 1.00 81.38 238 GLU A N 1
ATOM 1826 C CA . GLU A 1 238 ? 1.454 -0.981 -18.661 1.00 81.38 238 GLU A CA 1
ATOM 1827 C C . GLU A 1 238 ? 0.549 -0.695 -19.870 1.00 81.38 238 GLU A C 1
ATOM 1829 O O . GLU A 1 238 ? -0.217 0.267 -19.892 1.00 81.38 238 GLU A O 1
ATOM 1834 N N . GLN A 1 239 ? 0.608 -1.566 -20.877 1.00 78.44 239 GLN A N 1
ATOM 1835 C CA . GLN A 1 239 ? -0.275 -1.566 -22.043 1.00 78.44 239 GLN A CA 1
ATOM 1836 C C . GLN A 1 239 ? -1.033 -2.889 -22.141 1.00 78.44 239 GLN A C 1
ATOM 1838 O O . GLN A 1 239 ? -0.483 -3.945 -21.844 1.00 78.44 239 GLN A O 1
ATOM 1843 N N . HIS A 1 240 ? -2.269 -2.859 -22.643 1.00 74.50 240 HIS A N 1
ATOM 1844 C CA . HIS A 1 240 ? -3.049 -4.067 -22.924 1.00 74.50 240 HIS A CA 1
ATOM 1845 C C . HIS A 1 240 ? -3.238 -4.282 -24.433 1.00 74.50 240 HIS A C 1
ATOM 1847 O O . HIS A 1 240 ? -3.506 -3.357 -25.201 1.00 74.50 240 HIS A O 1
ATOM 1853 N N . THR A 1 241 ? -3.146 -5.537 -24.858 1.00 56.59 241 THR A N 1
ATOM 1854 C CA . THR A 1 241 ? -3.447 -6.004 -26.224 1.00 56.59 241 THR A CA 1
ATOM 1855 C C . THR A 1 241 ? -4.895 -6.538 -26.282 1.00 56.59 241 THR A C 1
ATOM 1857 O O . THR A 1 241 ? -5.463 -6.808 -25.224 1.00 56.59 241 THR A O 1
ATOM 1860 N N . PRO A 1 242 ? -5.552 -6.666 -27.457 1.00 45.12 242 PRO A N 1
ATOM 1861 C CA . PRO A 1 242 ? -5.006 -6.666 -28.821 1.00 45.12 242 PRO A CA 1
ATOM 1862 C C . PRO A 1 242 ? -4.764 -5.288 -29.443 1.00 45.12 242 PRO A C 1
ATOM 1864 O O . PRO A 1 242 ? -4.061 -5.206 -30.442 1.00 45.12 242 PRO A O 1
ATOM 1867 N N . MET A 1 243 ? -5.315 -4.204 -28.892 1.00 45.19 243 MET A N 1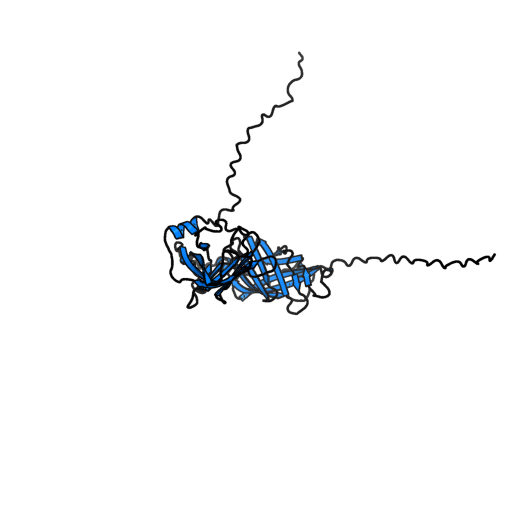
ATOM 1868 C CA . MET A 1 243 ? -5.268 -2.910 -29.586 1.00 45.19 243 MET A CA 1
ATOM 1869 C C . MET A 1 243 ? -3.987 -2.096 -29.338 1.00 45.19 243 MET A C 1
ATOM 1871 O O . MET A 1 243 ? -3.838 -1.056 -29.970 1.00 45.19 243 MET A O 1
ATOM 1875 N N . LEU A 1 244 ? -3.089 -2.529 -28.432 1.00 47.19 244 LEU A N 1
ATOM 1876 C CA . LEU A 1 244 ? -1.911 -1.755 -27.981 1.00 47.19 244 LEU A CA 1
ATOM 1877 C C . LEU A 1 244 ? -2.265 -0.293 -27.668 1.00 47.19 244 LEU A C 1
ATOM 1879 O O . LEU A 1 244 ? -1.446 0.609 -27.821 1.00 47.19 244 LEU A O 1
ATOM 1883 N N . ILE A 1 245 ? -3.511 -0.047 -27.258 1.00 44.66 245 ILE A N 1
ATOM 1884 C CA . ILE A 1 245 ? -3.914 1.284 -26.844 1.00 44.66 245 ILE A CA 1
ATOM 1885 C C . ILE A 1 245 ? -3.211 1.483 -25.506 1.00 44.66 245 ILE A C 1
ATOM 1887 O O . ILE A 1 245 ? -3.385 0.625 -24.628 1.00 44.66 245 ILE A O 1
ATOM 1891 N N . PRO A 1 246 ? -2.420 2.560 -25.331 1.00 45.00 246 PRO A N 1
ATOM 1892 C CA . PRO A 1 246 ? -2.040 3.008 -24.004 1.00 45.00 246 PRO A CA 1
ATOM 1893 C C . PRO A 1 246 ? -3.360 3.289 -23.313 1.00 45.00 246 PRO A C 1
ATOM 1895 O O . PRO A 1 246 ? -4.002 4.308 -23.568 1.00 45.00 246 PRO A O 1
ATOM 1898 N N . LYS A 1 247 ? -3.868 2.304 -22.566 1.00 41.19 247 LYS A N 1
ATOM 1899 C CA . LYS A 1 247 ? -5.269 2.349 -22.152 1.00 41.19 247 LYS A CA 1
ATOM 1900 C C . LYS A 1 247 ? -5.485 3.575 -21.267 1.00 41.19 247 LYS A C 1
ATOM 1902 O O . LYS A 1 247 ? -6.592 4.096 -21.231 1.00 41.19 247 LYS A O 1
ATOM 1907 N N . HIS A 1 248 ? -4.403 4.093 -20.677 1.00 50.25 248 HIS A N 1
ATOM 1908 C CA . HIS A 1 248 ? -4.392 5.267 -19.832 1.00 50.25 248 HIS A CA 1
ATOM 1909 C C . HIS A 1 248 ? -3.076 6.043 -20.012 1.00 50.25 248 HIS A C 1
ATOM 1911 O O . HIS A 1 248 ? -2.087 5.774 -19.339 1.00 50.25 248 HIS A O 1
ATOM 1917 N N . LEU A 1 249 ? -3.066 7.005 -20.943 1.00 42.72 249 LEU A N 1
ATOM 1918 C CA . LEU A 1 249 ? -2.001 8.021 -21.064 1.00 42.72 249 LEU A CA 1
ATOM 1919 C C . LEU A 1 249 ? -1.951 8.960 -19.849 1.00 42.72 249 LEU A C 1
ATOM 1921 O O . LEU A 1 249 ? -0.981 9.682 -19.661 1.00 42.72 249 LEU A O 1
ATOM 1925 N N . ASP A 1 250 ? -3.005 8.952 -19.036 1.00 50.69 250 ASP A N 1
ATOM 1926 C CA . ASP A 1 250 ? -3.090 9.679 -17.780 1.00 50.69 250 ASP A CA 1
ATOM 1927 C C . ASP A 1 250 ? -2.760 8.721 -16.615 1.00 50.69 250 ASP A C 1
ATOM 1929 O O . ASP A 1 250 ? -3.556 7.815 -16.326 1.00 50.69 250 ASP A O 1
ATOM 1933 N N . PRO A 1 251 ? -1.621 8.914 -15.920 1.00 46.53 251 PRO A N 1
ATOM 1934 C CA . PRO A 1 251 ? -1.245 8.150 -14.727 1.00 46.53 251 PRO A CA 1
ATOM 1935 C C . PRO A 1 251 ? -2.309 8.164 -13.616 1.00 46.53 251 PRO A C 1
ATOM 1937 O O . PRO A 1 251 ? -2.314 7.287 -12.754 1.00 46.53 251 PRO A O 1
ATOM 1940 N N . GLY A 1 252 ? -3.237 9.131 -13.624 1.00 47.97 252 GLY A N 1
ATOM 1941 C CA . GLY A 1 252 ? -4.383 9.184 -12.715 1.00 47.97 252 GLY A CA 1
ATOM 1942 C C . GLY A 1 252 ? -5.482 8.152 -13.005 1.00 47.97 252 GLY A C 1
ATOM 1943 O O . GLY A 1 252 ? -6.344 7.931 -12.154 1.00 47.97 252 GLY A O 1
ATOM 1944 N N . GLN A 1 253 ? -5.469 7.507 -14.176 1.00 50.84 253 GLN A N 1
ATOM 1945 C CA . GLN A 1 253 ? -6.525 6.584 -14.613 1.00 50.84 253 GLN A CA 1
ATOM 1946 C C . GLN A 1 253 ? -6.160 5.105 -14.433 1.00 50.84 253 GLN A C 1
ATOM 1948 O O . GLN A 1 253 ? -7.040 4.301 -14.127 1.00 50.84 253 GLN A O 1
ATOM 1953 N N . MET A 1 254 ? -4.878 4.755 -14.573 1.00 55.47 254 MET A N 1
ATOM 1954 C CA . MET A 1 254 ? -4.301 3.488 -14.108 1.00 55.47 254 MET A CA 1
ATOM 1955 C C . MET A 1 254 ? -3.000 3.792 -13.366 1.00 55.47 254 MET A C 1
ATOM 1957 O O . MET A 1 254 ? -1.947 3.908 -13.993 1.00 55.47 254 MET A O 1
ATOM 1961 N N . PRO A 1 255 ? -3.059 3.956 -12.036 1.00 62.00 255 PRO A N 1
ATOM 1962 C CA . PRO A 1 255 ? -1.870 4.289 -11.280 1.00 62.00 255 PRO A CA 1
ATOM 1963 C C . PRO A 1 255 ? -0.939 3.070 -11.251 1.00 62.00 255 PRO A C 1
ATOM 1965 O O . PRO A 1 255 ? -1.272 2.049 -10.654 1.00 62.00 255 PRO A O 1
ATOM 1968 N N . MET A 1 256 ? 0.248 3.184 -11.859 1.00 66.25 256 MET A N 1
ATOM 1969 C CA . MET A 1 256 ? 1.310 2.150 -11.860 1.00 66.25 256 MET A CA 1
ATOM 1970 C C . MET A 1 256 ? 2.061 2.063 -10.535 1.00 66.25 256 MET A C 1
ATOM 1972 O O . MET A 1 256 ? 3.218 1.677 -10.430 1.00 66.25 256 MET A O 1
ATOM 1976 N N . SER A 1 257 ? 1.375 2.481 -9.497 1.00 59.09 257 SER A N 1
ATOM 1977 C CA . SER A 1 257 ? 1.974 2.937 -8.282 1.00 59.09 257 SER A CA 1
ATOM 1978 C C . SER A 1 257 ? 2.231 1.825 -7.275 1.00 59.09 257 SER A C 1
ATOM 1980 O O . SER A 1 257 ? 3.185 1.789 -6.507 1.00 59.09 257 SER A O 1
ATOM 1982 N N . ASN A 1 258 ? 1.352 0.842 -7.322 1.00 65.75 258 ASN A N 1
ATOM 1983 C CA . ASN A 1 258 ? 1.490 -0.397 -6.604 1.00 65.75 258 ASN A CA 1
ATOM 1984 C C . ASN A 1 258 ? 1.817 -1.486 -7.626 1.00 65.75 258 ASN A C 1
ATOM 1986 O O . ASN A 1 258 ? 1.055 -2.438 -7.767 1.00 65.75 258 ASN A O 1
ATOM 1990 N N . ALA A 1 259 ? 2.885 -1.276 -8.409 1.00 78.00 259 ALA A N 1
ATOM 1991 C CA . ALA A 1 259 ? 3.311 -2.160 -9.488 1.00 78.00 259 ALA A CA 1
ATOM 1992 C C . ALA A 1 259 ? 4.832 -2.384 -9.476 1.00 78.00 259 ALA A C 1
ATOM 1994 O O . ALA A 1 259 ? 5.612 -1.431 -9.522 1.00 78.00 259 ALA A O 1
ATOM 1995 N N . TRP A 1 260 ? 5.278 -3.640 -9.464 1.00 86.81 260 TRP A N 1
ATOM 1996 C CA . TRP A 1 260 ? 6.703 -3.975 -9.566 1.00 86.81 260 TRP A CA 1
ATOM 1997 C C . TRP A 1 260 ? 6.935 -5.341 -10.205 1.00 86.81 260 TRP A C 1
ATOM 1999 O O . TRP A 1 260 ? 6.070 -6.220 -10.196 1.00 86.81 260 TRP A O 1
ATOM 2009 N N . LEU A 1 261 ? 8.146 -5.527 -10.723 1.00 91.75 261 LEU A N 1
ATOM 2010 C CA . LEU A 1 261 ? 8.664 -6.814 -11.169 1.00 91.75 261 LEU A CA 1
ATOM 2011 C C . LEU A 1 261 ? 9.654 -7.365 -10.144 1.00 91.75 261 LEU A C 1
ATOM 2013 O O . LEU A 1 261 ? 10.447 -6.613 -9.579 1.00 91.75 261 LEU A O 1
ATOM 2017 N N . ASP A 1 262 ? 9.623 -8.678 -9.934 1.00 90.62 262 ASP A N 1
ATOM 2018 C CA . ASP A 1 262 ? 10.544 -9.406 -9.058 1.00 90.62 262 ASP A CA 1
ATOM 2019 C C . ASP A 1 262 ? 11.358 -10.423 -9.876 1.00 90.62 262 ASP A C 1
ATOM 2021 O O . ASP A 1 262 ? 10.826 -11.403 -10.403 1.00 90.62 262 ASP A O 1
ATOM 2025 N N . PHE A 1 263 ? 12.665 -10.188 -9.988 1.00 93.88 263 PHE A N 1
ATOM 2026 C CA . PHE A 1 263 ? 13.614 -11.029 -10.723 1.00 93.88 263 PHE A CA 1
ATOM 2027 C C . PHE A 1 263 ? 14.383 -12.008 -9.819 1.00 93.88 263 PHE A C 1
ATOM 2029 O O . PHE A 1 263 ? 15.380 -12.586 -10.253 1.00 93.88 263 PHE A O 1
ATOM 2036 N N . SER A 1 264 ? 13.987 -12.183 -8.554 1.00 87.75 264 SER A N 1
ATOM 2037 C CA . SER A 1 264 ? 14.711 -13.040 -7.599 1.00 87.75 264 SER A CA 1
ATOM 2038 C C . SER A 1 264 ? 14.554 -14.543 -7.870 1.00 87.75 264 SER A C 1
ATOM 2040 O O . SER A 1 264 ? 15.403 -15.336 -7.459 1.00 87.75 264 SER A O 1
ATOM 2042 N N . GLY A 1 265 ? 13.483 -14.945 -8.562 1.00 89.69 265 GLY A N 1
ATOM 2043 C CA . GLY A 1 265 ? 13.146 -16.342 -8.834 1.00 89.69 265 GLY A CA 1
ATOM 2044 C C . GLY A 1 265 ? 13.508 -16.835 -10.240 1.00 89.69 265 GLY A C 1
ATOM 2045 O O . GLY A 1 265 ? 13.990 -16.098 -11.093 1.00 89.69 265 GLY A O 1
ATOM 2046 N N . ALA A 1 266 ? 13.204 -18.112 -10.503 1.00 90.12 266 ALA A N 1
ATOM 2047 C CA . ALA A 1 266 ? 13.329 -18.716 -11.838 1.00 90.12 266 ALA A CA 1
ATOM 2048 C C . ALA A 1 266 ? 12.319 -18.151 -12.858 1.00 90.12 266 ALA A C 1
ATOM 2050 O O . ALA A 1 266 ? 12.507 -18.278 -14.066 1.00 90.12 266 ALA A O 1
ATOM 2051 N N . THR A 1 267 ? 11.245 -17.533 -12.367 1.00 94.06 267 THR A N 1
ATOM 2052 C CA . THR A 1 267 ? 10.202 -16.869 -13.153 1.00 94.06 267 THR A CA 1
ATOM 2053 C C . THR A 1 267 ? 10.023 -15.443 -12.647 1.00 94.06 267 THR A C 1
ATOM 2055 O O . THR A 1 267 ? 9.981 -15.228 -11.435 1.00 94.06 267 THR A O 1
ATOM 2058 N N . ILE A 1 268 ? 9.841 -14.482 -13.551 1.00 97.06 268 ILE A N 1
ATOM 2059 C CA . ILE A 1 268 ? 9.720 -13.058 -13.203 1.00 97.06 268 ILE A CA 1
ATOM 2060 C C . ILE A 1 268 ? 8.374 -12.802 -12.529 1.00 97.06 268 ILE A C 1
ATOM 2062 O O . ILE A 1 268 ? 7.345 -12.973 -13.174 1.00 97.06 268 ILE A O 1
ATOM 2066 N N . GLY A 1 269 ? 8.378 -12.454 -11.238 1.00 93.75 269 GLY A N 1
ATOM 2067 C CA . GLY A 1 269 ? 7.229 -11.982 -10.449 1.00 93.75 269 GLY A CA 1
ATOM 2068 C C . GLY A 1 269 ? 6.637 -10.703 -11.012 1.00 93.75 269 GLY A C 1
ATOM 2069 O O . GLY A 1 269 ? 7.399 -9.829 -11.410 1.00 93.75 269 GLY A O 1
ATOM 2070 N N . TYR A 1 270 ? 5.310 -10.592 -11.038 1.00 95.06 270 TYR A N 1
ATOM 2071 C CA . TYR A 1 270 ? 4.646 -9.327 -11.328 1.00 95.06 270 TYR A CA 1
ATOM 2072 C C . TYR A 1 270 ? 3.568 -9.064 -10.286 1.00 95.06 270 TYR A C 1
ATOM 2074 O O . TYR A 1 270 ? 2.608 -9.824 -10.162 1.00 95.06 270 TYR A O 1
ATOM 2082 N N . HIS A 1 271 ? 3.757 -7.993 -9.526 1.00 88.38 271 HIS A N 1
ATOM 2083 C CA . HIS A 1 271 ? 2.734 -7.464 -8.645 1.00 88.38 271 HIS A CA 1
ATOM 2084 C C . HIS A 1 271 ? 2.134 -6.225 -9.283 1.00 88.38 271 HIS A C 1
ATOM 2086 O O . HIS A 1 271 ? 2.867 -5.355 -9.756 1.00 88.38 271 HIS A O 1
ATOM 2092 N N . PHE A 1 272 ? 0.814 -6.130 -9.246 1.00 84.44 272 PHE A N 1
ATOM 2093 C CA . PHE A 1 272 ? 0.099 -4.915 -9.590 1.00 84.44 272 PHE A CA 1
ATOM 2094 C C . PHE A 1 272 ? -1.224 -4.863 -8.845 1.00 84.44 272 PHE A C 1
ATOM 2096 O O . PHE A 1 272 ? -1.976 -5.828 -8.888 1.00 84.44 272 PHE A O 1
ATOM 2103 N N . ALA A 1 273 ? -1.544 -3.749 -8.197 1.00 76.44 273 ALA A N 1
ATOM 2104 C CA . ALA A 1 273 ? -2.866 -3.539 -7.624 1.00 76.44 273 ALA A CA 1
ATOM 2105 C C . ALA A 1 273 ? -3.352 -2.118 -7.900 1.00 76.44 273 ALA A C 1
ATOM 2107 O O . ALA A 1 273 ? -2.772 -1.145 -7.423 1.00 76.44 273 ALA A O 1
ATOM 2108 N N . ALA A 1 274 ? -4.451 -1.995 -8.636 1.00 72.75 274 ALA A N 1
ATOM 2109 C CA . ALA A 1 274 ? -5.026 -0.701 -8.963 1.00 72.75 274 ALA A CA 1
ATOM 2110 C C . ALA A 1 274 ? -6.551 -0.724 -8.938 1.00 72.75 274 ALA A C 1
ATOM 2112 O O . ALA A 1 274 ? -7.199 -1.766 -9.047 1.00 72.75 274 ALA A O 1
ATOM 2113 N N . ALA A 1 275 ? -7.113 0.476 -8.834 1.00 71.12 275 ALA A N 1
ATOM 2114 C CA . ALA A 1 275 ? -8.537 0.759 -8.889 1.00 71.12 275 ALA A CA 1
ATOM 2115 C C . ALA A 1 275 ? -8.799 1.734 -10.051 1.00 71.12 275 ALA A C 1
ATOM 2117 O O . ALA A 1 275 ? -8.950 2.933 -9.804 1.00 71.12 275 ALA A O 1
ATOM 2118 N N . PRO A 1 276 ? -8.767 1.274 -11.318 1.00 66.75 276 PRO A N 1
ATOM 2119 C CA . PRO A 1 276 ? -8.836 2.178 -12.456 1.00 66.75 276 PRO A CA 1
ATOM 2120 C C . PRO A 1 276 ? -10.169 2.925 -12.495 1.00 66.75 276 PRO A C 1
ATOM 2122 O O . PRO A 1 276 ? -11.228 2.356 -12.219 1.00 66.75 276 PRO A O 1
ATOM 2125 N N . THR A 1 277 ? -10.126 4.203 -12.862 1.00 58.62 277 THR A N 1
ATOM 2126 C CA . THR A 1 277 ? -11.300 5.093 -12.844 1.00 58.62 277 THR A CA 1
ATOM 2127 C C . THR A 1 277 ? -11.933 5.295 -14.221 1.00 58.62 277 THR A C 1
ATOM 2129 O O . THR A 1 277 ? -12.929 6.008 -14.333 1.00 58.62 277 THR A O 1
ATOM 2132 N N . VAL A 1 278 ? -11.398 4.669 -15.280 1.00 53.31 278 VAL A N 1
ATOM 2133 C CA . VAL A 1 278 ? -11.757 5.013 -16.667 1.00 53.31 278 VAL A CA 1
ATOM 2134 C C . VAL A 1 278 ? -12.195 3.822 -17.515 1.00 53.31 278 VAL A C 1
ATOM 2136 O O . VAL A 1 278 ? -11.610 2.740 -17.485 1.00 53.31 278 VAL A O 1
ATOM 2139 N N . GLY A 1 279 ? -13.217 4.075 -18.340 1.00 53.78 279 GLY A N 1
ATOM 2140 C CA . GLY A 1 279 ? -13.502 3.317 -19.562 1.00 53.78 279 GLY A CA 1
ATOM 2141 C C . GLY A 1 279 ? -14.303 2.026 -19.402 1.00 53.78 279 GLY A C 1
ATOM 2142 O O . GLY A 1 279 ? -14.567 1.370 -20.404 1.00 53.78 279 GLY A O 1
ATOM 2143 N N . PHE A 1 280 ? -14.717 1.668 -18.187 1.00 57.09 280 PHE A N 1
ATOM 2144 C CA . PHE A 1 280 ? -15.693 0.604 -17.942 1.00 57.09 280 PHE A CA 1
ATOM 2145 C C . PHE A 1 280 ? -16.992 1.200 -17.390 1.00 57.09 280 PHE A C 1
ATOM 2147 O O . PHE A 1 280 ? -16.947 2.222 -16.704 1.00 57.09 280 PHE A O 1
ATOM 2154 N N . PRO A 1 281 ? -18.157 0.578 -17.648 1.00 62.69 281 PRO A N 1
ATOM 2155 C CA . PRO A 1 281 ? -19.442 1.079 -17.159 1.00 62.69 281 PRO A CA 1
ATOM 2156 C C . PRO A 1 281 ? -19.569 1.068 -15.624 1.00 62.69 281 PRO A C 1
ATOM 2158 O O . PRO A 1 281 ? -20.556 1.573 -15.094 1.00 62.69 281 PRO A O 1
ATOM 2161 N N . PHE A 1 282 ? -18.601 0.500 -14.903 1.00 68.06 282 PHE A N 1
ATOM 2162 C CA . PHE A 1 282 ? -18.571 0.438 -13.447 1.00 68.06 282 PHE A CA 1
ATOM 2163 C C . PHE A 1 282 ? -17.125 0.486 -12.914 1.00 68.06 282 PHE A C 1
ATOM 2165 O O . PHE A 1 282 ? -16.196 0.104 -13.630 1.00 68.06 282 PHE A O 1
ATOM 2172 N N . PRO A 1 283 ? -16.916 0.903 -11.651 1.00 74.75 283 PRO A N 1
ATOM 2173 C CA . PRO A 1 283 ? -15.611 0.839 -10.993 1.00 74.75 283 PRO A CA 1
ATOM 2174 C C . PRO A 1 283 ? -15.156 -0.606 -10.744 1.00 74.75 283 PRO A C 1
ATOM 2176 O O . PRO A 1 283 ? -15.939 -1.452 -10.293 1.00 74.75 283 PRO A O 1
ATOM 2179 N N . TYR A 1 284 ? -13.871 -0.885 -10.967 1.00 74.12 284 TYR A N 1
ATOM 2180 C CA . TYR A 1 284 ? -13.274 -2.210 -10.770 1.00 74.12 284 TYR A CA 1
ATOM 2181 C C . TYR A 1 284 ? -11.893 -2.141 -10.099 1.00 74.12 284 TYR A C 1
ATOM 2183 O O . TYR A 1 284 ? -11.267 -1.084 -10.036 1.00 74.12 284 TYR A O 1
ATOM 2191 N N . PHE A 1 285 ? -11.440 -3.271 -9.562 1.00 78.00 285 PHE A N 1
ATOM 2192 C CA . PHE A 1 285 ? -10.076 -3.502 -9.097 1.00 78.00 285 PHE A CA 1
ATOM 2193 C C . PHE A 1 285 ? -9.372 -4.450 -10.059 1.00 78.00 285 PHE A C 1
ATOM 2195 O O . PHE A 1 285 ? -9.981 -5.427 -10.498 1.00 78.00 285 PHE A O 1
ATOM 2202 N N . VAL A 1 286 ? -8.099 -4.189 -10.336 1.00 83.88 286 VAL A N 1
ATOM 2203 C CA . VAL A 1 286 ? -7.194 -5.117 -11.019 1.00 83.88 286 VAL A CA 1
ATOM 2204 C C . VAL A 1 286 ? -6.118 -5.524 -10.029 1.00 83.88 286 VAL A C 1
ATOM 2206 O O . VAL A 1 286 ? -5.546 -4.669 -9.356 1.00 83.88 286 VAL A O 1
ATOM 2209 N N . LEU A 1 287 ? -5.858 -6.824 -9.944 1.00 85.75 287 LEU A N 1
ATOM 2210 C CA . LEU A 1 287 ? -4.801 -7.392 -9.121 1.00 85.75 287 LEU A CA 1
ATOM 2211 C C . LEU A 1 287 ? -4.006 -8.408 -9.937 1.00 85.75 287 LEU A C 1
ATOM 2213 O O . LEU A 1 287 ? -4.594 -9.375 -10.414 1.00 85.75 287 LEU A O 1
ATOM 2217 N N . PHE A 1 288 ? -2.695 -8.224 -10.030 1.00 90.94 288 PHE A N 1
ATOM 2218 C CA . PHE A 1 288 ? -1.718 -9.260 -10.339 1.00 90.94 288 PHE A CA 1
ATOM 2219 C C . PHE A 1 288 ? -0.993 -9.599 -9.046 1.00 90.94 288 PHE A C 1
ATOM 2221 O O . PHE A 1 288 ? -0.345 -8.747 -8.444 1.00 90.94 288 PHE A O 1
ATOM 2228 N N . ASP A 1 289 ? -1.130 -10.841 -8.608 1.00 86.19 289 ASP A N 1
ATOM 2229 C CA . ASP A 1 289 ? -0.495 -11.335 -7.392 1.00 86.19 289 ASP A CA 1
ATOM 2230 C C . ASP A 1 289 ? 0.817 -12.049 -7.750 1.00 86.19 289 ASP A C 1
ATOM 2232 O O . ASP A 1 289 ? 0.828 -13.040 -8.494 1.00 86.19 289 ASP A O 1
ATOM 2236 N N . GLU A 1 290 ? 1.940 -11.539 -7.234 1.00 86.25 290 GLU A N 1
ATOM 2237 C CA . GLU A 1 290 ? 3.278 -12.088 -7.485 1.00 86.25 290 GLU A CA 1
ATOM 2238 C C . GLU A 1 290 ? 3.461 -13.520 -6.963 1.00 86.25 290 GLU A C 1
ATOM 2240 O O . GLU A 1 290 ? 4.216 -14.301 -7.550 1.00 86.25 290 GLU A O 1
ATOM 2245 N N . GLN A 1 291 ? 2.757 -13.882 -5.888 1.00 85.44 291 GLN A N 1
ATOM 2246 C CA . GLN A 1 291 ? 2.891 -15.169 -5.214 1.00 85.44 291 GLN A CA 1
ATOM 2247 C C . GLN A 1 291 ? 2.032 -16.229 -5.892 1.00 85.44 291 GLN A C 1
ATOM 2249 O O . GLN A 1 291 ? 2.511 -17.322 -6.193 1.00 85.44 291 GLN A O 1
ATOM 2254 N N . THR A 1 292 ? 0.764 -15.905 -6.156 1.00 90.38 292 THR A N 1
ATOM 2255 C CA . THR A 1 292 ? -0.188 -16.866 -6.737 1.00 90.38 292 THR A CA 1
ATOM 2256 C C . THR A 1 292 ? -0.159 -16.908 -8.260 1.00 90.38 292 THR A C 1
ATOM 2258 O O . THR A 1 292 ? -0.761 -17.804 -8.852 1.00 90.38 292 THR A O 1
ATOM 2261 N N . ARG A 1 293 ? 0.551 -15.972 -8.907 1.00 94.56 293 ARG A N 1
ATOM 2262 C CA . ARG A 1 293 ? 0.639 -15.858 -10.374 1.00 94.56 293 ARG A CA 1
ATOM 2263 C C . ARG A 1 293 ? -0.722 -15.715 -11.034 1.00 94.56 293 ARG A C 1
ATOM 2265 O O . ARG A 1 293 ? -0.965 -16.238 -12.121 1.00 94.56 293 ARG A O 1
ATOM 2272 N N . ARG A 1 294 ? -1.624 -15.013 -10.353 1.00 95.62 294 ARG A N 1
ATOM 2273 C CA . ARG A 1 294 ? -3.009 -14.858 -10.772 1.00 95.62 294 ARG A CA 1
ATOM 2274 C C . ARG A 1 294 ? -3.331 -13.396 -11.010 1.00 95.62 294 ARG A C 1
ATOM 2276 O O . ARG A 1 294 ? -3.021 -12.543 -10.183 1.00 95.62 294 ARG A O 1
ATOM 2283 N N . MET A 1 295 ? -3.961 -13.135 -12.148 1.00 94.50 295 MET A N 1
ATOM 2284 C CA . MET A 1 295 ? -4.613 -11.872 -12.436 1.00 94.50 295 MET A CA 1
ATOM 2285 C C . MET A 1 295 ? -6.094 -12.003 -12.084 1.00 94.50 295 MET A C 1
ATOM 2287 O O . MET A 1 295 ? -6.726 -13.014 -12.403 1.00 94.50 295 MET A O 1
ATOM 2291 N N . THR A 1 296 ? -6.649 -10.997 -11.414 1.00 89.94 296 THR A N 1
ATOM 2292 C CA . THR A 1 296 ? -8.090 -10.881 -11.188 1.00 89.94 296 THR A CA 1
ATOM 2293 C C . THR A 1 296 ? -8.569 -9.468 -11.470 1.00 89.94 296 THR A C 1
ATOM 2295 O O . THR A 1 296 ? -7.912 -8.497 -11.100 1.00 89.94 296 THR A O 1
ATOM 2298 N N . ILE A 1 297 ? -9.749 -9.373 -12.074 1.00 87.50 297 ILE A N 1
ATOM 2299 C CA . ILE A 1 297 ? -10.523 -8.144 -12.203 1.00 87.50 297 ILE A CA 1
ATOM 2300 C C . ILE A 1 297 ? -11.817 -8.336 -11.421 1.00 87.50 297 ILE A C 1
ATOM 2302 O O . ILE A 1 297 ? -12.514 -9.338 -11.607 1.00 87.50 297 ILE A O 1
ATOM 2306 N N . ARG A 1 298 ? -12.134 -7.404 -10.522 1.00 85.25 298 ARG A N 1
ATOM 2307 C CA . ARG A 1 298 ? -13.298 -7.490 -9.627 1.00 85.25 298 ARG A CA 1
ATOM 2308 C C . ARG A 1 298 ? -14.089 -6.196 -9.609 1.00 85.25 298 ARG A C 1
ATOM 2310 O O . ARG A 1 298 ? -13.493 -5.130 -9.704 1.00 85.25 298 ARG A O 1
ATOM 2317 N N . LYS A 1 299 ? -15.404 -6.258 -9.409 1.00 81.50 299 LYS A N 1
ATOM 2318 C CA . LYS A 1 299 ? -16.206 -5.047 -9.168 1.00 81.50 299 LYS A CA 1
ATOM 2319 C C . LYS A 1 299 ? -15.856 -4.436 -7.816 1.00 81.50 299 LYS A C 1
ATOM 2321 O O . LYS A 1 299 ? -15.741 -5.158 -6.827 1.00 81.50 299 LYS A O 1
ATOM 2326 N N . GLN A 1 300 ? -15.767 -3.109 -7.741 1.00 79.94 300 GLN A N 1
ATOM 2327 C CA . GLN A 1 300 ? -15.570 -2.446 -6.444 1.00 79.94 300 GLN A CA 1
ATOM 2328 C C . GLN A 1 300 ? -16.828 -2.484 -5.571 1.00 79.94 300 GLN A C 1
ATOM 2330 O O . GLN A 1 300 ? -16.727 -2.451 -4.350 1.00 79.94 300 GLN A O 1
ATOM 2335 N N . SER A 1 301 ? -18.012 -2.560 -6.186 1.00 81.38 301 SER A N 1
ATOM 2336 C CA . SER A 1 301 ? -19.294 -2.502 -5.479 1.00 81.38 301 SER A CA 1
ATOM 2337 C C . SER A 1 301 ? -19.537 -3.691 -4.550 1.00 81.38 301 SER A C 1
ATOM 2339 O O . SER A 1 301 ? -20.109 -3.516 -3.480 1.00 81.38 301 SER A O 1
ATOM 2341 N N . ASP A 1 302 ? -19.147 -4.898 -4.970 1.00 82.62 302 ASP A N 1
ATOM 2342 C CA . ASP A 1 302 ? -19.462 -6.151 -4.269 1.00 82.62 302 ASP A CA 1
ATOM 2343 C C . ASP A 1 302 ? -18.311 -7.176 -4.260 1.00 82.62 302 ASP A C 1
ATOM 2345 O O . ASP A 1 302 ? -18.455 -8.262 -3.698 1.00 82.62 302 ASP A O 1
ATOM 2349 N N . GLY A 1 303 ? -17.166 -6.860 -4.875 1.00 82.94 303 GLY A N 1
ATOM 2350 C CA . GLY A 1 303 ? -16.000 -7.745 -4.940 1.00 82.94 303 GLY A CA 1
ATOM 2351 C C . GLY A 1 303 ? -16.153 -8.958 -5.867 1.00 82.94 303 GLY A C 1
ATOM 2352 O O . GLY A 1 303 ? -15.251 -9.809 -5.901 1.00 82.94 303 GLY A O 1
ATOM 2353 N N . SER A 1 304 ? -17.259 -9.057 -6.613 1.00 86.00 304 SER A N 1
ATOM 2354 C CA . SER A 1 304 ? -17.501 -10.151 -7.557 1.00 86.00 304 SER A CA 1
ATOM 2355 C C . SER A 1 304 ? -16.427 -10.196 -8.645 1.00 86.00 304 SER A C 1
ATOM 2357 O O . SER A 1 304 ? -15.932 -9.164 -9.103 1.00 86.00 304 SER A O 1
ATOM 2359 N N . ILE A 1 305 ? -16.028 -11.412 -9.032 1.00 86.19 305 ILE A N 1
ATOM 2360 C CA . ILE A 1 305 ? -15.021 -11.637 -10.074 1.00 86.19 305 ILE A CA 1
ATOM 2361 C C . ILE A 1 305 ? -15.652 -11.374 -11.437 1.00 86.19 305 ILE A C 1
ATOM 2363 O O . ILE A 1 305 ? -16.678 -11.960 -11.773 1.00 86.19 305 ILE A O 1
ATOM 2367 N N . LEU A 1 306 ? -14.996 -10.525 -12.220 1.00 87.00 306 LEU A N 1
ATOM 2368 C CA . LEU A 1 306 ? -15.313 -10.264 -13.621 1.00 87.00 306 LEU A CA 1
ATOM 2369 C C . LEU A 1 306 ? -14.462 -11.122 -14.545 1.00 87.00 306 LEU A C 1
ATOM 2371 O O . LEU A 1 306 ? -14.967 -11.722 -15.487 1.00 87.00 306 LEU A O 1
ATOM 2375 N N . LEU A 1 307 ? -13.173 -11.203 -14.237 1.00 91.31 307 LEU A N 1
ATOM 2376 C CA . LEU A 1 307 ? -12.187 -11.926 -15.020 1.00 91.31 307 LEU A CA 1
ATOM 2377 C C . LEU A 1 307 ? -11.123 -12.477 -14.079 1.00 91.31 307 LEU A C 1
ATOM 2379 O O . LEU A 1 307 ? -10.708 -11.790 -13.144 1.00 91.31 307 LEU A O 1
ATOM 2383 N N . ALA A 1 308 ? -10.662 -13.697 -14.321 1.00 93.56 308 ALA A N 1
ATOM 2384 C CA . ALA A 1 308 ? -9.444 -14.194 -13.706 1.00 93.56 308 ALA A CA 1
ATOM 2385 C C . ALA A 1 308 ? -8.687 -15.122 -14.653 1.00 93.56 308 ALA A C 1
ATOM 2387 O O . ALA A 1 308 ? -9.266 -15.756 -15.537 1.00 93.56 308 ALA A O 1
ATOM 2388 N N . GLY A 1 309 ? -7.380 -15.197 -14.438 1.00 96.06 309 GLY A N 1
ATOM 2389 C CA . GLY A 1 309 ? -6.506 -16.098 -15.168 1.00 96.06 309 GLY A CA 1
ATOM 2390 C C . GLY A 1 309 ? -5.141 -16.214 -14.514 1.00 96.06 309 GLY A C 1
ATOM 2391 O O . GLY A 1 309 ? -4.729 -15.341 -13.745 1.00 96.06 309 GLY A O 1
ATOM 2392 N N . SER A 1 310 ? -4.431 -17.300 -14.800 1.00 97.56 310 SER A N 1
ATOM 2393 C CA . SER A 1 310 ? -3.006 -17.392 -14.474 1.00 97.56 310 SER A CA 1
ATOM 2394 C C . SER A 1 310 ? -2.207 -16.521 -15.436 1.00 97.56 310 SER A C 1
ATOM 2396 O O . SER A 1 310 ? -2.505 -16.536 -16.631 1.00 97.56 310 SER A O 1
ATOM 2398 N N . TYR A 1 311 ? -1.182 -15.822 -14.951 1.00 97.06 311 TYR A N 1
ATOM 2399 C CA . TYR A 1 311 ? -0.296 -15.036 -15.805 1.00 97.06 311 TYR A CA 1
ATOM 2400 C C . TYR A 1 311 ? 1.136 -15.581 -15.831 1.00 97.06 311 TYR A C 1
ATOM 2402 O O . TYR A 1 311 ? 1.626 -16.165 -14.862 1.00 97.06 311 TYR A O 1
ATOM 2410 N N . ALA A 1 312 ? 1.827 -15.327 -16.940 1.00 97.69 312 ALA A N 1
ATOM 2411 C CA . ALA A 1 312 ? 3.249 -15.573 -17.114 1.00 97.69 312 ALA A CA 1
ATOM 2412 C C . ALA A 1 312 ? 3.922 -14.344 -17.735 1.00 97.69 312 ALA A C 1
ATOM 2414 O O . ALA A 1 312 ? 3.452 -13.803 -18.733 1.00 97.69 312 ALA A O 1
ATOM 2415 N N . VAL A 1 313 ? 5.043 -13.914 -17.155 1.00 97.19 313 VAL A N 1
ATOM 2416 C CA . VAL A 1 313 ? 5.862 -12.826 -17.702 1.00 97.19 313 VAL A CA 1
ATOM 2417 C C . VAL A 1 313 ? 6.958 -13.427 -18.574 1.00 97.19 313 VAL A C 1
ATOM 2419 O O . VAL A 1 313 ? 7.740 -14.267 -18.119 1.00 97.19 313 VAL A O 1
ATOM 2422 N N . SER A 1 314 ? 7.025 -12.994 -19.827 1.00 96.75 314 SER A N 1
ATOM 2423 C CA . SER A 1 314 ? 8.074 -13.393 -20.756 1.00 96.75 314 SER A CA 1
ATOM 2424 C C . SER A 1 314 ? 9.420 -12.804 -20.320 1.00 96.75 314 SER A C 1
ATOM 2426 O O . SER A 1 314 ? 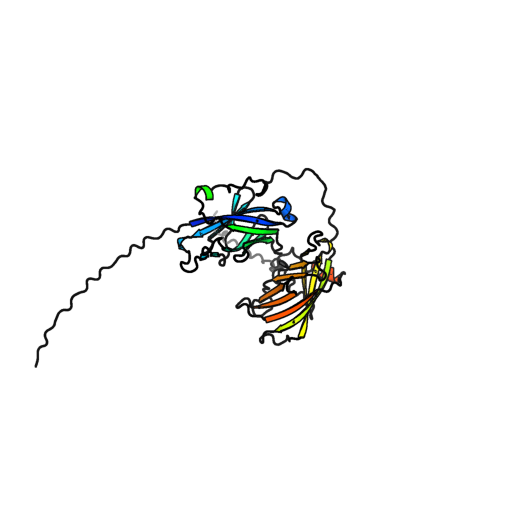9.518 -11.593 -20.123 1.00 96.75 314 SER A O 1
ATOM 2428 N N . PRO A 1 315 ? 10.496 -13.607 -20.229 1.00 94.44 315 PRO A N 1
ATOM 2429 C CA . PRO A 1 315 ? 11.830 -13.087 -19.941 1.00 94.44 315 PRO A CA 1
ATOM 2430 C C . PRO A 1 315 ? 12.464 -12.383 -21.149 1.00 94.44 315 PRO A C 1
ATOM 2432 O O . PRO A 1 315 ? 13.549 -11.812 -21.036 1.00 94.44 315 PRO A O 1
ATOM 2435 N N . LYS A 1 316 ? 11.825 -12.446 -22.325 1.00 96.06 316 LYS A N 1
ATOM 2436 C CA . LYS A 1 316 ? 12.309 -11.779 -23.529 1.00 96.06 316 LYS A CA 1
ATOM 2437 C C . LYS A 1 316 ? 12.136 -10.269 -23.371 1.00 96.06 316 LYS A C 1
ATOM 2439 O O . LYS A 1 316 ? 11.021 -9.760 -23.410 1.00 96.06 316 LYS A O 1
ATOM 2444 N N . GLN A 1 317 ? 13.260 -9.573 -23.245 1.00 93.56 317 GLN A N 1
ATOM 2445 C CA . GLN A 1 317 ? 13.301 -8.118 -23.193 1.00 93.56 317 GLN A CA 1
ATOM 2446 C C . GLN A 1 317 ? 12.992 -7.519 -24.566 1.00 93.56 317 GLN A C 1
ATOM 2448 O O . GLN A 1 317 ? 13.633 -7.864 -25.561 1.00 93.56 317 GLN A O 1
ATOM 2453 N N . ASN A 1 318 ? 12.033 -6.599 -24.599 1.00 90.12 318 ASN A N 1
ATOM 2454 C CA . ASN A 1 318 ? 11.758 -5.741 -25.741 1.00 90.12 318 ASN A CA 1
ATOM 2455 C C . ASN A 1 318 ? 12.376 -4.358 -25.474 1.00 90.12 318 ASN A C 1
ATOM 2457 O O . ASN A 1 318 ? 12.193 -3.791 -24.398 1.00 90.12 318 ASN A O 1
ATOM 2461 N N . THR A 1 319 ? 13.116 -3.824 -26.443 1.00 89.00 319 THR A N 1
ATOM 2462 C CA . THR A 1 319 ? 13.828 -2.536 -26.353 1.00 89.00 319 THR A CA 1
ATOM 2463 C C . THR A 1 319 ? 13.805 -1.831 -27.703 1.00 89.00 319 THR A C 1
ATOM 2465 O O . THR A 1 319 ? 13.726 -2.506 -28.730 1.00 89.00 319 THR A O 1
ATOM 2468 N N . GLY A 1 320 ? 13.971 -0.511 -27.720 1.00 82.88 320 GLY A N 1
ATOM 2469 C CA . GLY A 1 320 ? 14.098 0.283 -28.941 1.00 82.88 320 GLY A CA 1
ATOM 2470 C C . GLY A 1 320 ? 13.243 1.551 -28.901 1.00 82.88 320 GLY A C 1
ATOM 2471 O O . GLY A 1 320 ? 12.506 1.749 -27.938 1.00 82.88 320 GLY A O 1
ATOM 2472 N N . PRO A 1 321 ? 13.288 2.374 -29.963 1.00 76.00 321 PRO A N 1
ATOM 2473 C CA . PRO A 1 321 ? 12.647 3.689 -29.985 1.00 76.00 321 PRO A CA 1
ATOM 2474 C C . PRO A 1 321 ? 11.149 3.669 -29.661 1.00 76.00 321 PRO A C 1
ATOM 2476 O O . PRO A 1 321 ? 10.676 4.556 -28.965 1.00 76.00 321 PRO A O 1
ATOM 2479 N N . ASP A 1 322 ? 10.414 2.641 -30.096 1.00 72.00 322 ASP A N 1
ATOM 2480 C CA . ASP A 1 322 ? 8.977 2.512 -29.810 1.00 72.00 322 ASP A CA 1
ATOM 2481 C C . ASP A 1 322 ? 8.695 2.245 -28.320 1.00 72.00 322 ASP A C 1
ATOM 2483 O O . ASP A 1 322 ? 7.661 2.648 -27.791 1.00 72.00 322 ASP A O 1
ATOM 2487 N N . ILE A 1 323 ? 9.620 1.567 -27.632 1.00 78.56 323 ILE A N 1
ATOM 2488 C CA . ILE A 1 323 ? 9.539 1.312 -26.189 1.00 78.56 323 ILE A CA 1
ATOM 2489 C C . ILE A 1 323 ? 9.892 2.579 -25.407 1.00 78.56 323 ILE A C 1
ATOM 2491 O O . ILE A 1 323 ? 9.204 2.913 -24.445 1.00 78.56 323 ILE A O 1
ATOM 2495 N N . ASP A 1 324 ? 10.921 3.301 -25.846 1.00 69.31 324 ASP A N 1
ATOM 2496 C CA . ASP A 1 324 ? 11.340 4.558 -25.223 1.00 69.31 324 ASP A CA 1
ATOM 2497 C C . ASP A 1 324 ? 10.269 5.651 -25.396 1.00 69.31 324 ASP A C 1
ATOM 2499 O O . ASP A 1 324 ? 9.961 6.382 -24.452 1.00 69.31 324 ASP A O 1
ATOM 2503 N N . ALA A 1 325 ? 9.650 5.729 -26.580 1.00 67.12 325 ALA A N 1
ATOM 2504 C CA . ALA A 1 325 ? 8.560 6.655 -26.879 1.00 67.12 325 ALA A CA 1
ATOM 2505 C C . ALA A 1 325 ? 7.322 6.375 -26.019 1.00 67.12 325 ALA A C 1
ATOM 2507 O O . ALA A 1 325 ? 6.766 7.305 -25.446 1.00 67.12 325 ALA A O 1
ATOM 2508 N N . ALA A 1 326 ? 6.948 5.102 -25.840 1.00 66.12 326 ALA A N 1
ATOM 2509 C CA . ALA A 1 326 ? 5.809 4.728 -25.003 1.00 66.12 326 ALA A CA 1
ATOM 2510 C C . ALA A 1 326 ? 5.936 5.219 -23.551 1.00 66.12 326 ALA A C 1
ATOM 2512 O O . ALA A 1 326 ? 4.918 5.522 -22.940 1.00 66.12 326 ALA A O 1
ATOM 2513 N N . VAL A 1 327 ? 7.162 5.308 -23.015 1.00 63.94 327 VAL A N 1
ATOM 2514 C CA . VAL A 1 327 ? 7.428 5.845 -21.669 1.00 63.94 327 VAL A CA 1
ATOM 2515 C C . VAL A 1 327 ? 7.570 7.371 -21.671 1.00 63.94 327 VAL A C 1
ATOM 2517 O O . VAL A 1 327 ? 7.146 8.025 -20.723 1.00 63.94 327 VAL A O 1
ATOM 2520 N N . THR A 1 328 ? 8.139 7.949 -22.731 1.00 61.12 328 THR A N 1
ATOM 2521 C CA . THR A 1 328 ? 8.326 9.406 -22.860 1.00 61.12 328 THR A CA 1
ATOM 2522 C C . THR A 1 328 ? 6.997 10.143 -23.062 1.00 61.12 328 THR A C 1
ATOM 2524 O O . THR A 1 328 ? 6.810 11.222 -22.507 1.00 61.12 328 THR A O 1
ATOM 2527 N N . ASP A 1 329 ? 6.060 9.551 -23.808 1.00 51.88 329 ASP A N 1
ATOM 2528 C CA . ASP A 1 329 ? 4.718 10.106 -24.041 1.00 51.88 329 ASP A CA 1
ATOM 2529 C C . ASP A 1 329 ? 3.799 9.961 -22.814 1.00 51.88 329 ASP A C 1
ATOM 2531 O O . ASP A 1 329 ? 2.797 10.667 -22.687 1.00 51.88 329 ASP A O 1
ATOM 2535 N N . SER A 1 330 ? 4.144 9.069 -21.884 1.00 50.06 330 SER A N 1
ATOM 2536 C CA . SER A 1 330 ? 3.529 8.964 -20.561 1.00 50.06 330 SER A CA 1
ATOM 2537 C C . SER A 1 330 ? 4.298 9.827 -19.556 1.00 50.06 330 SER A C 1
ATOM 2539 O O . SER A 1 330 ? 5.016 9.306 -18.709 1.00 50.06 330 SER A O 1
ATOM 2541 N N . ASP A 1 331 ? 4.201 11.152 -19.670 1.00 41.25 331 ASP A N 1
ATOM 2542 C CA . ASP A 1 331 ? 4.930 12.084 -18.800 1.00 41.25 331 ASP A CA 1
ATOM 2543 C C . ASP A 1 331 ? 4.430 12.005 -17.333 1.00 41.25 331 ASP A C 1
ATOM 2545 O O . ASP A 1 331 ? 3.293 12.396 -17.051 1.00 41.25 331 ASP A O 1
ATOM 2549 N N . PRO A 1 332 ? 5.246 11.552 -16.356 1.00 41.53 332 PRO A N 1
ATOM 2550 C CA . PRO A 1 332 ? 4.858 11.539 -14.944 1.00 41.53 332 PRO A CA 1
ATOM 2551 C C . PRO A 1 332 ? 4.882 12.939 -14.293 1.00 41.53 332 PRO A C 1
ATOM 2553 O O . PRO A 1 332 ? 4.566 13.066 -13.109 1.00 41.53 332 PRO A O 1
ATOM 2556 N N . THR A 1 333 ? 5.270 13.993 -15.024 1.00 35.19 333 THR A N 1
ATOM 2557 C CA . THR A 1 333 ? 5.495 15.351 -14.499 1.00 35.19 333 THR A CA 1
ATOM 2558 C C . THR A 1 333 ? 4.468 16.401 -14.932 1.00 35.19 333 THR A C 1
ATOM 2560 O O . THR A 1 333 ? 4.490 17.510 -14.391 1.00 35.19 333 THR A O 1
ATOM 2563 N N . VAL A 1 334 ? 3.516 16.075 -15.815 1.00 33.25 334 VAL A N 1
ATOM 2564 C CA . VAL A 1 334 ? 2.459 17.011 -16.242 1.00 33.25 334 VAL A CA 1
ATOM 2565 C C . VAL A 1 334 ? 1.096 16.563 -15.704 1.00 33.25 334 VAL A C 1
ATOM 2567 O O . VAL A 1 334 ? 0.545 15.562 -16.158 1.00 33.25 334 VAL A O 1
ATOM 2570 N N . PRO A 1 335 ? 0.500 17.297 -14.746 1.00 31.72 335 PRO A N 1
ATOM 2571 C CA . PRO A 1 335 ? -0.843 16.993 -14.279 1.00 31.72 335 PRO A CA 1
ATOM 2572 C C . PRO A 1 335 ? -1.892 17.209 -15.388 1.00 31.72 335 PRO A C 1
ATOM 2574 O O . PRO A 1 335 ? -1.841 18.235 -16.074 1.00 31.72 335 PRO A O 1
ATOM 2577 N N . PRO A 1 336 ? -2.906 16.334 -15.529 1.00 33.22 336 PRO A N 1
ATOM 2578 C CA . PRO A 1 336 ? -3.871 16.365 -16.639 1.00 33.22 336 PRO A CA 1
ATOM 2579 C C . PRO A 1 336 ? -4.785 17.608 -16.687 1.00 33.22 336 PRO A C 1
ATOM 2581 O O . PRO A 1 336 ? -5.512 17.805 -17.660 1.00 33.22 336 PRO A O 1
ATOM 2584 N N . TRP A 1 337 ? -4.744 18.495 -15.685 1.00 37.97 337 TRP A N 1
ATOM 2585 C CA . TRP A 1 337 ? -5.434 19.796 -15.715 1.00 37.97 337 TRP A CA 1
ATOM 2586 C C . TRP A 1 337 ? -4.613 20.928 -16.353 1.00 37.97 337 TRP A C 1
ATOM 2588 O O . TRP A 1 337 ? -5.108 22.047 -16.467 1.00 37.97 337 TRP A O 1
ATOM 2598 N N . VAL A 1 338 ? -3.384 20.660 -16.803 1.00 30.48 338 VAL A N 1
ATOM 2599 C CA . VAL A 1 338 ? -2.580 21.589 -17.613 1.00 30.48 338 VAL A CA 1
ATOM 2600 C C . VAL A 1 338 ? -2.788 21.276 -19.098 1.00 30.48 338 VAL A C 1
ATOM 2602 O O . VAL A 1 338 ? -1.856 21.107 -19.874 1.00 30.48 338 VAL A O 1
ATOM 2605 N N . THR A 1 339 ? -4.045 21.189 -19.528 1.00 34.66 339 THR A N 1
ATOM 2606 C CA . THR A 1 339 ? -4.369 21.470 -20.927 1.00 34.66 339 THR A CA 1
ATOM 2607 C C . THR A 1 339 ? -4.455 22.984 -21.050 1.00 34.66 339 THR A C 1
ATOM 2609 O O . THR A 1 339 ? -5.196 23.634 -20.313 1.00 34.66 339 THR A O 1
ATOM 2612 N N . HIS A 1 340 ? -3.690 23.568 -21.971 1.00 32.91 340 HIS A N 1
ATOM 2613 C CA . HIS A 1 340 ? -3.910 24.942 -22.402 1.00 32.91 340 HIS A CA 1
ATOM 2614 C C . HIS A 1 340 ? -5.326 25.051 -22.987 1.00 32.91 340 HIS A C 1
ATOM 2616 O O . HIS A 1 340 ? -5.539 24.896 -24.186 1.00 32.91 340 HIS A O 1
ATOM 2622 N N . LEU A 1 341 ? -6.310 25.347 -22.138 1.00 26.55 341 LEU A N 1
ATOM 2623 C CA . LEU A 1 341 ? -7.494 26.074 -22.555 1.00 26.55 341 LEU A CA 1
ATOM 2624 C C . LEU A 1 341 ? -6.997 27.460 -22.956 1.00 26.55 341 LEU A C 1
ATOM 2626 O O . LEU A 1 341 ? -6.852 28.359 -22.128 1.00 26.55 341 LEU A O 1
ATOM 2630 N N . SER A 1 342 ? -6.696 27.626 -24.242 1.00 28.91 342 SER A N 1
ATOM 2631 C CA . SER A 1 342 ? -6.742 28.939 -24.865 1.00 28.91 342 SER A CA 1
ATOM 2632 C C . SER A 1 342 ? -8.175 29.439 -24.720 1.00 28.91 342 SER A C 1
ATOM 2634 O O . SER A 1 342 ? -9.036 29.168 -25.555 1.00 28.91 342 SER A O 1
ATOM 2636 N N . LEU A 1 343 ? -8.452 30.135 -23.619 1.00 28.97 343 LEU A N 1
ATOM 2637 C CA . LEU A 1 343 ? -9.595 31.026 -23.569 1.00 28.97 343 LEU A CA 1
ATOM 2638 C C . LEU A 1 343 ? -9.402 32.031 -24.714 1.00 28.97 343 LEU A C 1
ATOM 2640 O O . LEU A 1 343 ? -8.292 32.557 -24.866 1.00 28.97 343 LEU A O 1
ATOM 2644 N N . PRO A 1 344 ? -10.426 32.287 -25.547 1.00 34.06 344 PRO A N 1
ATOM 2645 C CA . PRO A 1 344 ? -10.347 33.394 -26.486 1.00 34.06 344 PRO A CA 1
ATOM 2646 C C . PRO A 1 344 ? -10.028 34.667 -25.690 1.00 34.06 344 PRO A C 1
ATOM 2648 O O . PRO A 1 344 ? -10.491 34.796 -24.550 1.00 34.06 344 PRO A O 1
ATOM 2651 N N . PRO A 1 345 ? -9.212 35.585 -26.238 1.00 34.94 345 PRO A N 1
ATOM 2652 C CA . PRO A 1 345 ? -8.865 36.807 -25.535 1.00 34.94 345 PRO A CA 1
ATOM 2653 C C . PRO A 1 345 ? -10.155 37.496 -25.099 1.00 34.94 345 PRO A C 1
ATOM 2655 O O . PRO A 1 345 ? -11.069 37.685 -25.905 1.00 34.94 345 PRO A O 1
ATOM 2658 N N . LEU A 1 346 ? -10.232 37.834 -23.811 1.00 32.75 346 LEU A N 1
ATOM 2659 C CA . LEU A 1 346 ? -11.242 38.750 -23.310 1.00 32.75 346 LEU A CA 1
ATOM 2660 C C . LEU A 1 346 ? -11.107 40.027 -24.138 1.00 32.75 346 LEU A C 1
ATOM 2662 O O . LEU A 1 346 ? -10.135 40.764 -23.998 1.00 32.75 346 LEU A O 1
ATOM 2666 N N . THR A 1 347 ? -12.058 40.261 -25.038 1.00 40.62 347 THR A N 1
ATOM 2667 C CA . THR A 1 347 ? -12.276 41.587 -25.602 1.00 40.62 347 THR A CA 1
ATOM 2668 C C . THR A 1 347 ? -12.460 42.533 -24.429 1.00 40.62 347 THR A C 1
ATOM 2670 O O . THR A 1 347 ? -13.394 42.351 -23.645 1.00 40.62 347 THR A O 1
ATOM 2673 N N . GLU A 1 348 ? -11.550 43.497 -24.298 1.00 38.62 348 GLU A N 1
ATOM 2674 C CA . GLU A 1 348 ? -11.676 44.625 -23.385 1.00 38.62 348 GLU A CA 1
ATOM 2675 C C . GLU A 1 348 ? -13.050 45.263 -23.602 1.00 38.62 348 GLU A C 1
ATOM 2677 O O . GLU A 1 348 ? -13.308 45.946 -24.594 1.00 38.62 348 GLU A O 1
ATOM 2682 N N . GLY A 1 349 ? -13.968 44.986 -22.677 1.00 38.94 349 GLY A N 1
ATOM 2683 C CA . GLY A 1 349 ? -15.175 45.771 -22.530 1.00 38.94 349 GLY A CA 1
ATOM 2684 C C . GLY A 1 349 ? -14.737 47.172 -22.142 1.00 38.94 349 GLY A C 1
ATOM 2685 O O . GLY A 1 349 ? -14.171 47.367 -21.068 1.00 38.94 349 GLY A O 1
ATOM 2686 N N . ALA A 1 350 ? -14.959 48.119 -23.049 1.00 44.25 350 ALA A N 1
ATOM 2687 C CA . ALA A 1 350 ? -14.754 49.535 -22.826 1.00 44.25 350 ALA A CA 1
ATOM 2688 C C . ALA A 1 350 ? -15.362 49.945 -21.478 1.00 44.25 350 ALA A C 1
ATOM 2690 O O . ALA A 1 350 ? -16.578 49.909 -21.285 1.00 44.25 350 ALA A O 1
ATOM 2691 N N . HIS A 1 351 ? -14.495 50.340 -20.550 1.00 40.62 351 HIS A N 1
ATOM 2692 C CA . HIS A 1 351 ? -14.885 51.052 -19.347 1.00 40.62 351 HIS A CA 1
ATOM 2693 C C . HIS A 1 351 ? -15.300 52.459 -19.796 1.00 40.62 351 HIS A C 1
ATOM 2695 O O . HIS A 1 351 ? -14.474 53.360 -19.922 1.00 40.62 351 HIS A O 1
ATOM 2701 N N . THR A 1 352 ? -16.575 52.642 -20.138 1.00 44.66 352 THR A N 1
ATOM 2702 C CA . THR A 1 352 ? -17.147 53.981 -20.278 1.00 44.66 352 THR A CA 1
ATOM 2703 C C . THR A 1 352 ? -17.303 54.558 -18.881 1.00 44.66 352 THR A C 1
ATOM 2705 O O . THR A 1 352 ? -18.121 54.080 -18.097 1.00 44.66 352 THR A O 1
ATOM 2708 N N . ASP A 1 353 ? -16.451 55.533 -18.590 1.00 44.72 353 ASP A N 1
ATOM 2709 C CA . ASP A 1 353 ? -16.421 56.392 -17.411 1.00 44.72 353 ASP A CA 1
ATOM 2710 C C . ASP A 1 353 ? -17.698 57.259 -17.378 1.00 44.72 353 ASP A C 1
ATOM 2712 O O . ASP A 1 353 ? -17.866 58.106 -18.261 1.00 44.72 353 ASP A O 1
ATOM 2716 N N . PRO A 1 354 ? -18.649 57.049 -16.447 1.00 48.56 354 PRO A N 1
ATOM 2717 C CA . PRO A 1 354 ? -19.876 57.822 -16.396 1.00 48.56 354 PRO A CA 1
ATOM 2718 C C . PRO A 1 354 ? -19.797 58.829 -15.246 1.00 48.56 354 PRO A C 1
ATOM 2720 O O . PRO A 1 354 ? -20.579 58.717 -14.316 1.00 48.56 354 PRO A O 1
ATOM 2723 N N . ASP A 1 355 ? -18.835 59.760 -15.256 1.00 49.50 355 ASP A N 1
ATOM 2724 C CA . ASP A 1 355 ? -18.818 60.846 -14.256 1.00 49.50 355 ASP A CA 1
ATOM 2725 C C . ASP A 1 355 ? -17.925 62.048 -14.619 1.00 49.50 355 ASP A C 1
ATOM 2727 O O . ASP A 1 355 ? -17.212 62.613 -13.789 1.00 49.50 355 ASP A O 1
ATOM 2731 N N . LYS A 1 356 ? -17.974 62.500 -15.876 1.00 49.50 356 LYS A N 1
ATOM 2732 C CA . LYS A 1 356 ? -17.505 63.846 -16.242 1.00 49.50 356 LYS A CA 1
ATOM 2733 C C . LYS A 1 356 ? -18.373 64.427 -17.344 1.00 49.50 356 LYS A C 1
ATOM 2735 O O . LYS A 1 356 ? -18.002 64.334 -18.500 1.00 49.50 356 LYS A O 1
ATOM 2740 N N . ASP A 1 357 ? -19.513 65.002 -16.970 1.00 49.09 357 ASP A N 1
ATOM 2741 C CA . ASP A 1 357 ? -20.055 66.190 -17.638 1.00 49.09 357 ASP A CA 1
ATOM 2742 C C . ASP A 1 357 ? -21.214 66.796 -16.831 1.00 49.09 357 ASP A C 1
ATOM 2744 O O . ASP A 1 357 ? -22.289 66.219 -16.679 1.00 49.09 357 ASP A O 1
ATOM 2748 N N . GLY A 1 358 ? -20.966 68.000 -16.317 1.00 38.06 358 GLY A N 1
ATOM 2749 C CA . GLY A 1 358 ? -21.900 68.850 -15.580 1.00 38.06 358 GLY A CA 1
ATOM 2750 C C . GLY A 1 358 ? -21.110 69.680 -14.564 1.00 38.06 358 GLY A C 1
ATOM 2751 O O . GLY A 1 358 ? -20.575 69.131 -13.616 1.00 38.06 358 GLY A O 1
ATOM 2752 N N . ALA A 1 359 ? -20.948 70.994 -14.672 1.00 38.78 359 ALA A N 1
ATOM 2753 C CA . ALA A 1 359 ? -21.662 71.991 -15.451 1.00 38.78 359 ALA A CA 1
ATOM 2754 C C . ALA A 1 359 ? -20.773 73.258 -15.579 1.00 38.78 359 ALA A C 1
ATOM 2756 O O . ALA A 1 359 ? -19.739 73.351 -14.912 1.00 38.78 359 ALA A O 1
ATOM 2757 N N . PRO A 1 360 ? -21.142 74.223 -16.438 1.00 58.28 360 PRO A N 1
ATOM 2758 C CA . PRO A 1 360 ? -20.355 75.417 -16.717 1.00 58.28 360 PRO A CA 1
ATOM 2759 C C . PRO A 1 360 ? -20.642 76.508 -15.683 1.00 58.28 360 PRO A C 1
ATOM 2761 O O . PRO A 1 360 ? -21.762 76.585 -15.198 1.00 58.28 360 PRO A O 1
ATOM 2764 N N . GLU A 1 361 ? -19.686 77.404 -15.432 1.00 39.88 361 GLU A N 1
ATOM 2765 C CA . GLU A 1 361 ? -19.965 78.826 -15.189 1.00 39.88 361 GLU A CA 1
ATOM 2766 C C . GLU A 1 361 ? -18.667 79.646 -15.079 1.00 39.88 361 GLU A C 1
ATOM 2768 O O . GLU A 1 361 ? -17.838 79.384 -14.218 1.00 39.88 361 GLU A O 1
ATOM 2773 N N . ARG A 1 362 ? -18.575 80.636 -15.979 1.00 46.22 362 ARG A N 1
ATOM 2774 C CA . ARG A 1 362 ? -17.942 81.968 -15.873 1.00 46.22 362 ARG A CA 1
ATOM 2775 C C . ARG A 1 362 ? -16.472 82.114 -15.481 1.00 46.22 362 ARG A C 1
ATOM 2777 O O . ARG A 1 362 ? -16.113 81.868 -14.314 1.00 46.22 362 ARG A O 1
#

Foldseek 3Di:
DDDDDDDDDDDPPPPPPPPPPPPPPFDKFKWKKKFQWQDADPVCCLWDDHRFIWIKMWIFGPVQQDPPQRKTATQWMWTCGQNDTDIFGWDRPWMWGPPDPQIFTATWGFDCPVATWIWGAGRPQQKIFIAGPPQGDTRIMGHMTIDPDTDDPVCVVDDHPCCPPPRYTDRPDDDDPPDPDPDDQDDFFKWKWKKKWQWQDADPVPPPDDHRDIKMKMWMWGPSQQDPVQSKTQTLAMATDDVSPSQPLACQQWPSRQWMWGPPDPFIFIWDWGFGDDDDPATWIWTQGRPVQKIFIAGPVPRHTRIMGRMGIDPDIDGDDVSVVVNVSSDPPDHPVPDPPPDPPPDPPDPPDDDDDDDDDD

Secondary structure (DSSP, 8-state):
-PPPPPPPPP-----------------EEEEEEEEEEEEE-TTTTTT--TT-EEEEEEEEEGGG--TTT-EEEEEEEEEEETTEEEEEPPPTT-EEE-SSSS-EEEEEEEEESSSEEEEEEETTTTEEEEEETTT--EEEEEEEEEEEEEPPHHHHHSPPTTTTSTTB---S----S---PPPPPPPP-EEEEEEEEEEEEE-TT-SS--TT-EEEEEEEEEGGG--TTT-EEE--EEEETTTTB-TTSSTTTS-GGGEEEE-SSSS-EEEEEE---SSSSS-EEEEEETTTTEEEEEETTT--EEEEEEEEE----B-SHHHHHHHHSS-TTS-TT-----PPP-----------------

Sequence (362 aa):
MTYRKFKPHPTCIGVACLGLALGTQAKTVTLSMDVKLDQVAPEDARMYRVGGHDLDRVTYDDTTVEPKTHRVRVTSLSHYIAGRWFPTEPADASILDLSSKPYRLNFIAAVNHGRPLVAVFEADTQRMAMLARPDFHVLIAGRYAINPTPLTDAEVAAPPANAKSPDTMPMVAGLRKDGAPPAPPSLPKIVALDVDIAIDQVSPEEKDIKVGQHHNARVFYDQSAVDPLTRRVVVLHEQHTPMLIPKHLDPGQMPMSNAWLDFSGATIGYHFAAAPTVGFPFPYFVLFDEQTRRMTIRKQSDGSILLAGSYAVSPKQNTGPDIDAAVTDSDPTVPPWVTHLSLPPLTEGAHTDPDKDGAPER

pLDDT: mean 75.2, std 20.75, range [26.55, 98.38]

Radius of gyration: 30.39 Å; chains: 1; bounding box: 119×102×68 Å